Protein AF-A0A809QYY9-F1 (afdb_monomer_lite)

Radius of gyration: 16.85 Å; chains: 1; bounding box: 41×31×43 Å

Foldseek 3Di:
DFFWKKKKWFFQDFPAAFDQCLQVLLVVLCVVLVNADFFPWKADLQVLDTDPDRHDDNGDAFQWMKGKGAKDAAPSQCLWQNAFPPPVQDSRNFMFGMKMKIAYPWKFAADDAPFKDKAFPFAQPPQPQPDQPPPLVVRDPPVSVQTVDSGRHDDGPGGTQIDMDGDPVQPQQWDDDRGRRIHRIMMMTGRTRRHGPDPVRYPHTPNVVSSVSSCVSSVGHITMDMHTD

Secondary structure (DSSP, 8-state):
-PPPEEEEEEE--TT----TTHHHHHHHHHHHTTS-SS-SEEEETTTTEEPS--S--S---SS-EEEEE--EESHHHHHHH-S-SSTTS-GGG-EESEEEEEEEEEEEEPPP-SSEEEEEEEPPTT---S-----GGGSPTTHHHHS------S--SS--EEEEEE-TT-TTS---SS--SEEEEEEEEEEET------TTS---S-HHHHHHHHHHHTS-EEEEEEE-

Structure (mmCIF, N/CA/C/O backbone):
data_AF-A0A809QYY9-F1
#
_entry.id   AF-A0A809QYY9-F1
#
loop_
_atom_site.group_PDB
_atom_site.id
_atom_site.type_symbol
_atom_site.label_atom_id
_atom_site.label_alt_id
_atom_site.label_comp_id
_atom_site.label_asym_id
_atom_site.label_entity_id
_atom_site.label_seq_id
_atom_site.pdbx_PDB_ins_code
_atom_site.Cartn_x
_atom_site.Cartn_y
_atom_site.Cartn_z
_atom_site.occupancy
_atom_site.B_iso_or_equiv
_atom_site.auth_seq_id
_atom_site.auth_comp_id
_atom_site.auth_asym_id
_atom_site.auth_atom_id
_atom_site.pdbx_PDB_model_num
ATOM 1 N N . MET A 1 1 ? -2.722 14.297 21.654 1.00 59.19 1 MET A N 1
ATOM 2 C CA . MET A 1 1 ? -2.006 14.443 20.369 1.00 59.19 1 MET A CA 1
ATOM 3 C C . MET A 1 1 ? -1.849 13.046 19.800 1.00 59.19 1 MET A C 1
ATOM 5 O O . MET A 1 1 ? -1.312 12.214 20.516 1.00 59.19 1 MET A O 1
ATOM 9 N N . GLY A 1 2 ? -2.400 12.776 18.615 1.00 77.75 2 GLY A N 1
ATOM 10 C CA . GLY A 1 2 ? -2.255 11.481 17.939 1.00 77.75 2 GLY A CA 1
ATOM 11 C C . GLY A 1 2 ? -0.965 11.405 17.121 1.00 77.75 2 GLY A C 1
ATOM 12 O O . GLY A 1 2 ? -0.378 12.444 16.808 1.00 77.75 2 GLY A O 1
ATOM 13 N N . VAL A 1 3 ? -0.545 10.185 16.811 1.00 85.62 3 VAL A N 1
ATOM 14 C CA . VAL A 1 3 ? 0.604 9.852 15.957 1.00 85.62 3 VAL A CA 1
ATOM 15 C C . VAL A 1 3 ? 0.123 9.724 14.512 1.00 85.62 3 VAL A C 1
ATOM 17 O O . VAL A 1 3 ? -0.967 9.195 14.306 1.00 85.62 3 VAL A O 1
ATOM 20 N N . GLU A 1 4 ? 0.891 10.220 13.535 1.00 90.75 4 GLU A N 1
ATOM 21 C CA . GLU A 1 4 ? 0.546 10.049 12.118 1.00 90.75 4 GLU A CA 1
ATOM 22 C C . GLU A 1 4 ? 0.949 8.645 11.646 1.00 90.75 4 GLU A C 1
ATOM 24 O O . GLU A 1 4 ? 2.035 8.159 11.973 1.00 90.75 4 GLU A O 1
ATOM 29 N N . TYR A 1 5 ? 0.045 7.952 10.948 1.00 91.75 5 TYR A N 1
ATOM 30 C CA . TYR A 1 5 ? 0.214 6.538 10.623 1.00 91.75 5 TYR A CA 1
ATOM 31 C C . TYR A 1 5 ? -0.264 6.180 9.218 1.00 91.75 5 TYR A C 1
ATOM 33 O O . TYR A 1 5 ? -1.374 6.515 8.805 1.00 91.75 5 TYR A O 1
ATOM 41 N N . ARG A 1 6 ? 0.561 5.404 8.513 1.00 92.88 6 ARG A N 1
ATOM 42 C CA . ARG A 1 6 ? 0.219 4.756 7.244 1.00 92.88 6 ARG A CA 1
ATOM 43 C C . ARG A 1 6 ? 0.323 3.255 7.355 1.00 92.88 6 ARG A C 1
ATOM 45 O O . ARG A 1 6 ? 1.207 2.722 8.022 1.00 92.88 6 ARG A O 1
ATOM 52 N N . HIS A 1 7 ? -0.545 2.584 6.618 1.00 94.31 7 HIS A N 1
ATOM 53 C CA . HIS A 1 7 ? -0.550 1.143 6.496 1.00 94.31 7 HIS A CA 1
ATOM 54 C C . HIS A 1 7 ? -0.366 0.736 5.037 1.00 94.31 7 HIS A C 1
ATOM 56 O O . HIS A 1 7 ? -1.180 1.083 4.182 1.00 94.31 7 HIS A O 1
ATOM 62 N N . PHE A 1 8 ? 0.700 -0.001 4.756 1.00 94.38 8 PHE A N 1
ATOM 63 C CA . PHE A 1 8 ? 1.021 -0.508 3.432 1.00 94.38 8 PHE A CA 1
ATOM 64 C C . PHE A 1 8 ? 0.665 -1.986 3.332 1.00 94.38 8 PHE A C 1
ATOM 66 O O . PHE A 1 8 ? 1.077 -2.795 4.159 1.00 94.38 8 PHE A O 1
ATOM 73 N N . LEU A 1 9 ? -0.064 -2.319 2.274 1.00 95.94 9 LEU A N 1
ATOM 74 C CA . LEU A 1 9 ? -0.431 -3.663 1.853 1.00 95.94 9 LEU A CA 1
ATOM 75 C C . LEU A 1 9 ? 0.309 -3.934 0.546 1.00 95.94 9 LEU A C 1
ATOM 77 O O . LEU A 1 9 ? -0.162 -3.551 -0.527 1.00 95.94 9 LEU A O 1
ATOM 81 N N . VAL A 1 10 ? 1.502 -4.516 0.636 1.00 94.69 10 VAL A N 1
ATOM 82 C CA . VAL A 1 10 ? 2.427 -4.650 -0.501 1.00 94.69 10 VAL A CA 1
ATOM 83 C C . VAL A 1 10 ? 2.484 -6.084 -0.993 1.00 94.69 10 VAL A C 1
ATOM 85 O O . VAL A 1 10 ? 2.450 -7.017 -0.195 1.00 94.69 10 VAL A O 1
ATOM 88 N N . VAL A 1 11 ? 2.608 -6.287 -2.304 1.00 95.00 11 VAL A N 1
ATOM 89 C CA . VAL A 1 11 ? 2.783 -7.639 -2.850 1.00 95.00 11 VAL A CA 1
ATOM 90 C C . VAL A 1 11 ? 4.164 -8.180 -2.468 1.00 95.00 11 VAL A C 1
ATOM 92 O O . VAL A 1 11 ? 5.186 -7.655 -2.908 1.00 95.00 11 VAL A O 1
ATOM 95 N N . ASN A 1 12 ? 4.188 -9.246 -1.668 1.00 93.12 12 ASN A N 1
ATOM 96 C CA . ASN A 1 12 ? 5.391 -9.919 -1.188 1.00 93.12 12 ASN A CA 1
ATOM 97 C C . ASN A 1 12 ? 5.831 -11.039 -2.146 1.00 93.12 12 ASN A C 1
ATOM 99 O O . ASN A 1 12 ? 5.773 -12.223 -1.823 1.00 93.12 12 ASN A O 1
ATOM 103 N N . ASP A 1 13 ? 6.224 -10.661 -3.361 1.00 90.62 13 ASP A N 1
ATOM 104 C CA . ASP A 1 13 ? 6.833 -11.572 -4.332 1.00 90.62 13 ASP A CA 1
ATOM 105 C C . ASP A 1 13 ? 7.749 -10.785 -5.279 1.00 90.62 13 ASP A C 1
ATOM 107 O O . ASP A 1 13 ? 7.323 -9.912 -6.037 1.00 90.62 13 ASP A O 1
ATOM 111 N N . LYS A 1 14 ? 9.039 -11.132 -5.246 1.00 86.88 14 LYS A N 1
ATOM 112 C CA . LYS A 1 14 ? 10.111 -10.503 -6.033 1.00 86.88 14 LYS A CA 1
ATOM 113 C C . LYS A 1 14 ? 9.894 -10.610 -7.543 1.00 86.88 14 LYS A C 1
ATOM 115 O O . LYS A 1 14 ? 10.351 -9.748 -8.297 1.00 86.88 14 LYS A O 1
ATOM 120 N N . SER A 1 15 ? 9.226 -11.673 -7.980 1.00 86.75 15 SER A N 1
ATOM 121 C CA . SER A 1 15 ? 8.968 -11.997 -9.383 1.00 86.75 15 SER A CA 1
ATOM 122 C C . SER A 1 15 ? 7.600 -11.530 -9.874 1.00 86.75 15 SER A C 1
ATOM 124 O O . SER A 1 15 ? 7.320 -11.603 -11.071 1.00 86.75 15 SER A O 1
ATOM 126 N N . TRP A 1 16 ? 6.759 -11.023 -8.970 1.00 91.62 16 TRP A N 1
ATOM 127 C CA . TRP A 1 16 ? 5.410 -10.614 -9.315 1.00 91.62 16 TRP A CA 1
ATOM 128 C C . TRP A 1 16 ? 5.407 -9.438 -10.289 1.00 91.62 16 TRP A C 1
ATOM 130 O O . TRP A 1 16 ? 6.156 -8.466 -10.134 1.00 91.62 16 T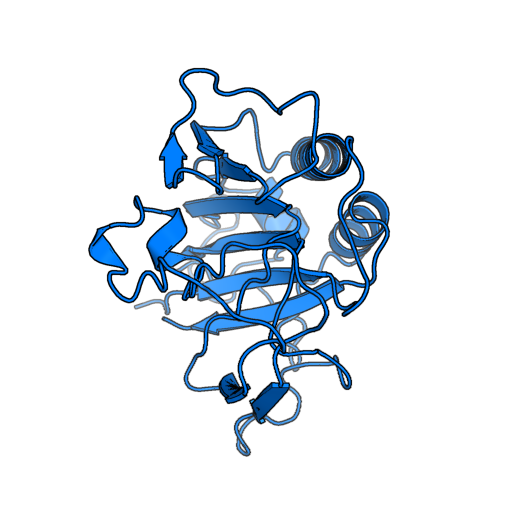RP A O 1
ATOM 140 N N . LEU A 1 17 ? 4.516 -9.530 -11.274 1.00 89.94 17 LEU A N 1
ATOM 141 C CA . LEU A 1 17 ? 4.208 -8.489 -12.244 1.00 89.94 17 LEU A CA 1
ATOM 142 C C . LEU A 1 17 ? 2.687 -8.314 -12.320 1.00 89.94 17 LEU A C 1
ATOM 144 O O . LEU A 1 17 ? 1.952 -9.309 -12.291 1.00 89.94 17 LEU A O 1
ATOM 148 N N . PRO A 1 18 ? 2.191 -7.075 -12.449 1.00 91.19 18 PRO A N 1
ATOM 149 C CA . PRO A 1 18 ? 0.764 -6.847 -12.564 1.00 91.19 18 PRO A CA 1
ATOM 150 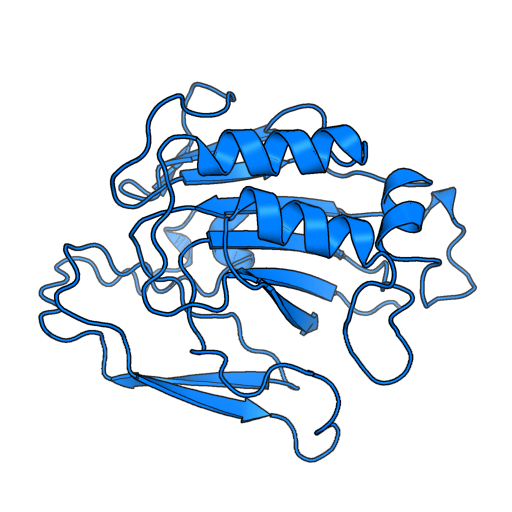C C . PRO A 1 18 ? 0.228 -7.368 -13.903 1.00 91.19 18 PRO A C 1
ATOM 152 O O . PRO A 1 18 ? 0.831 -7.188 -14.959 1.00 91.19 18 PRO A O 1
ATOM 155 N N . ALA A 1 19 ? -0.964 -7.959 -13.867 1.00 91.56 19 ALA A N 1
ATOM 156 C CA . ALA A 1 19 ? -1.756 -8.200 -15.062 1.00 91.56 19 ALA A CA 1
ATOM 157 C C . ALA A 1 19 ? -2.456 -6.902 -15.507 1.00 91.56 19 ALA A C 1
ATOM 159 O O . ALA A 1 19 ? -2.640 -5.976 -14.712 1.00 91.56 19 ALA A O 1
ATOM 160 N N . ALA A 1 20 ? -2.909 -6.863 -16.763 1.00 89.88 20 ALA A N 1
ATOM 161 C CA . ALA A 1 20 ? -3.597 -5.701 -17.334 1.00 89.88 20 ALA A CA 1
ATOM 162 C C . ALA A 1 20 ? -4.823 -5.250 -16.515 1.00 89.88 20 ALA A C 1
ATOM 164 O O . ALA A 1 20 ? -5.130 -4.064 -16.465 1.00 89.88 20 ALA A O 1
ATOM 165 N N . ASP A 1 21 ? -5.497 -6.188 -15.849 1.00 93.50 21 ASP A N 1
ATOM 166 C CA . ASP A 1 21 ? -6.700 -5.976 -15.046 1.00 93.50 21 ASP A CA 1
ATOM 167 C C . ASP A 1 21 ? -6.427 -5.840 -13.535 1.00 93.50 21 ASP A C 1
ATOM 169 O O . ASP A 1 21 ? -7.374 -5.719 -12.760 1.00 93.50 21 ASP A O 1
ATOM 173 N N . THR A 1 22 ? -5.164 -5.851 -13.081 1.00 94.81 22 THR A N 1
ATOM 174 C CA . THR A 1 22 ? -4.827 -5.821 -11.643 1.00 94.81 22 THR A CA 1
ATOM 175 C C . THR A 1 22 ? -5.447 -4.622 -10.924 1.00 94.81 22 THR A C 1
ATOM 177 O O . THR A 1 22 ? -6.088 -4.811 -9.893 1.00 94.81 22 THR A O 1
ATOM 180 N N . LEU A 1 23 ? -5.316 -3.406 -11.469 1.00 94.88 23 LEU A N 1
ATOM 181 C CA . LEU A 1 23 ? -5.877 -2.204 -10.839 1.00 94.88 23 LEU A CA 1
ATOM 182 C C . LEU A 1 23 ? -7.402 -2.262 -10.740 1.00 94.88 23 LEU A C 1
ATOM 184 O O . LEU A 1 23 ? -7.945 -1.942 -9.692 1.00 94.88 23 LEU A O 1
ATOM 188 N N . ALA A 1 24 ? -8.080 -2.737 -11.788 1.00 95.00 24 ALA A N 1
ATOM 189 C CA . ALA A 1 24 ? -9.534 -2.878 -11.787 1.00 95.00 24 ALA A CA 1
ATOM 190 C C . ALA A 1 24 ? -10.022 -3.885 -10.735 1.00 95.00 24 ALA A C 1
ATOM 192 O O . ALA A 1 24 ? -11.049 -3.667 -10.100 1.00 95.00 24 ALA A O 1
ATOM 193 N N . ARG A 1 25 ? -9.282 -4.979 -10.511 1.00 96.81 25 ARG A N 1
ATOM 194 C CA . ARG A 1 25 ? -9.622 -5.942 -9.451 1.00 96.81 25 ARG A CA 1
ATOM 195 C C . ARG A 1 25 ? -9.429 -5.355 -8.057 1.00 96.81 25 ARG A C 1
ATOM 197 O O . ARG A 1 25 ? -10.268 -5.589 -7.196 1.00 96.81 25 ARG A O 1
ATOM 204 N N . VAL A 1 26 ? -8.336 -4.627 -7.832 1.00 97.50 26 VAL A N 1
ATOM 205 C CA . VAL A 1 26 ? -8.059 -3.994 -6.532 1.00 97.50 26 VAL A CA 1
ATOM 206 C C . VAL A 1 26 ? -9.097 -2.915 -6.235 1.00 97.50 26 VAL A C 1
ATOM 208 O O . VAL A 1 26 ? -9.674 -2.906 -5.153 1.00 97.50 26 VAL A O 1
ATOM 211 N N . ASP A 1 27 ? -9.398 -2.071 -7.217 1.00 96.69 27 ASP A N 1
ATOM 212 C CA . ASP A 1 27 ? -10.449 -1.058 -7.142 1.00 96.69 27 ASP A CA 1
ATOM 213 C C . ASP A 1 27 ? -11.819 -1.681 -6.812 1.00 96.69 27 ASP A C 1
ATOM 215 O O . ASP A 1 27 ? -12.488 -1.242 -5.879 1.00 96.69 27 ASP A O 1
ATOM 219 N N . ALA A 1 28 ? -12.184 -2.799 -7.451 1.00 97.50 28 ALA A N 1
ATOM 220 C CA . ALA A 1 28 ? -13.417 -3.519 -7.130 1.00 97.50 28 ALA A CA 1
ATOM 221 C C . ALA A 1 28 ? -13.472 -4.026 -5.674 1.00 97.50 28 ALA A C 1
ATOM 223 O O . ALA A 1 28 ? -14.545 -4.019 -5.066 1.00 97.50 28 ALA A O 1
ATOM 224 N N . VAL A 1 29 ? -12.339 -4.449 -5.097 1.00 98.50 29 VAL A N 1
ATOM 225 C CA . VAL A 1 29 ? -12.267 -4.816 -3.671 1.00 98.50 29 VAL A CA 1
ATOM 226 C C . VAL A 1 29 ? -12.490 -3.581 -2.801 1.00 98.50 29 VAL A C 1
ATOM 228 O O . VAL A 1 29 ? -13.355 -3.604 -1.931 1.00 98.50 29 VAL A O 1
ATOM 231 N N . LEU A 1 30 ? -11.790 -2.476 -3.058 1.00 98.31 30 LEU A N 1
ATOM 232 C CA . LEU A 1 30 ? -11.961 -1.244 -2.280 1.00 98.31 30 LEU A CA 1
ATOM 233 C C . LEU A 1 30 ? -13.409 -0.718 -2.341 1.00 98.31 30 LEU A C 1
ATOM 235 O O . LEU A 1 30 ? -13.966 -0.309 -1.321 1.00 98.31 30 LEU A O 1
ATOM 239 N N . HIS A 1 31 ? -14.053 -0.806 -3.507 1.00 97.69 31 HIS A N 1
ATOM 240 C CA . HIS A 1 31 ? -15.467 -0.480 -3.684 1.00 97.69 31 HIS A CA 1
ATOM 241 C C . HIS A 1 31 ? -16.403 -1.393 -2.900 1.00 97.69 31 HIS A C 1
ATOM 243 O O . HIS A 1 31 ? -17.339 -0.916 -2.260 1.00 97.69 31 HIS A O 1
ATOM 249 N N . LYS A 1 32 ? -16.162 -2.708 -2.931 1.00 98.12 32 LYS A N 1
ATOM 250 C CA . LYS A 1 32 ? -16.953 -3.685 -2.171 1.00 98.12 32 LYS A CA 1
ATOM 251 C C . LYS A 1 32 ? -16.946 -3.361 -0.675 1.00 98.12 32 LYS A C 1
ATOM 253 O O . LYS A 1 32 ? -17.975 -3.498 -0.018 1.00 98.12 32 LYS A O 1
ATOM 258 N N . TRP A 1 33 ? -15.808 -2.904 -0.163 1.00 98.12 33 TRP A N 1
ATOM 259 C CA . TRP A 1 33 ? -15.637 -2.490 1.229 1.00 98.12 33 TRP A CA 1
ATOM 260 C C . TRP A 1 33 ? -16.072 -1.041 1.496 1.00 98.12 33 TRP A C 1
ATOM 262 O O . TRP A 1 33 ? -15.910 -0.548 2.605 1.00 98.12 33 TRP A O 1
ATOM 272 N N . SER A 1 34 ? -16.678 -0.367 0.510 1.00 97.69 34 SER A N 1
ATOM 273 C CA . SER A 1 34 ? -17.162 1.018 0.613 1.00 97.69 34 SER A CA 1
ATOM 274 C C . SER A 1 34 ? -16.077 2.022 1.024 1.00 97.69 34 SER A C 1
ATOM 276 O O . SER A 1 34 ? -16.369 3.036 1.653 1.00 97.69 34 SER A O 1
ATOM 278 N N . LEU A 1 35 ? -14.817 1.741 0.679 1.00 97.56 35 LEU A N 1
ATOM 279 C CA . LEU A 1 35 ? -13.681 2.606 1.003 1.00 97.56 35 LEU A CA 1
ATOM 280 C C . LEU A 1 35 ? -13.490 3.726 -0.021 1.00 97.56 35 LEU A C 1
ATOM 282 O O . LEU A 1 35 ? -12.855 4.727 0.289 1.00 97.56 35 LEU A O 1
ATOM 286 N N . ILE A 1 36 ? -14.012 3.547 -1.235 1.00 96.56 36 ILE A N 1
ATOM 287 C CA . ILE A 1 36 ? -13.810 4.453 -2.368 1.00 96.56 36 ILE A CA 1
ATOM 288 C C . ILE A 1 36 ? -15.100 4.636 -3.181 1.00 96.56 36 ILE A C 1
ATOM 290 O O . ILE A 1 36 ? -15.994 3.787 -3.149 1.00 96.56 36 ILE A O 1
ATOM 294 N N . ASP A 1 37 ? -15.151 5.725 -3.953 1.00 91.75 37 ASP A N 1
ATOM 295 C CA . ASP A 1 37 ? -16.154 5.969 -5.006 1.00 91.75 37 ASP A CA 1
ATOM 296 C C . ASP A 1 37 ? -15.510 6.069 -6.398 1.00 91.75 37 ASP A C 1
ATOM 298 O O . ASP A 1 37 ? -15.895 5.401 -7.347 1.00 91.75 37 ASP A O 1
ATOM 302 N N . LYS A 1 38 ? -14.496 6.913 -6.555 1.00 91.69 38 LYS A N 1
ATOM 303 C CA . LYS A 1 38 ? -13.716 6.977 -7.792 1.00 91.69 38 LYS A CA 1
ATOM 304 C C . LYS A 1 38 ? -12.353 7.584 -7.509 1.00 91.69 38 LYS A C 1
ATOM 306 O O . LYS A 1 38 ? -12.219 8.314 -6.525 1.00 91.69 38 LYS A O 1
ATOM 311 N N . PRO A 1 39 ? -11.358 7.351 -8.377 1.00 92.56 39 PRO A N 1
ATOM 312 C CA . PRO A 1 39 ? -10.079 8.025 -8.249 1.00 92.56 39 PRO A CA 1
ATOM 313 C C . PRO A 1 39 ? -10.259 9.548 -8.300 1.00 92.56 39 PRO A C 1
ATOM 315 O O . PRO A 1 39 ? -10.845 10.095 -9.239 1.00 92.56 39 PRO A O 1
ATOM 318 N N . ALA A 1 40 ? -9.719 10.240 -7.303 1.00 92.88 40 ALA A N 1
ATOM 319 C CA . ALA A 1 40 ? -9.566 11.687 -7.308 1.00 92.88 40 ALA A CA 1
ATOM 320 C C . ALA A 1 40 ? -8.484 12.105 -8.308 1.00 92.88 40 ALA A C 1
ATOM 322 O O . ALA A 1 40 ? -8.649 13.093 -9.026 1.00 92.88 40 ALA A O 1
ATOM 323 N N . THR A 1 41 ? -7.420 11.306 -8.405 1.00 91.69 41 THR A N 1
ATOM 324 C CA . THR A 1 41 ? -6.305 11.522 -9.325 1.00 91.69 41 THR A CA 1
ATOM 325 C C . THR A 1 41 ? -5.756 10.189 -9.825 1.00 91.69 41 THR A C 1
ATOM 327 O O . THR A 1 41 ? -5.734 9.193 -9.103 1.00 91.69 41 THR A O 1
ATOM 330 N N . VAL A 1 42 ? -5.286 10.173 -11.072 1.00 91.12 42 VAL A N 1
ATOM 331 C CA . VAL A 1 42 ? -4.583 9.035 -11.673 1.00 91.12 42 VAL A CA 1
ATOM 332 C C . VAL A 1 42 ? -3.241 9.529 -12.188 1.00 91.12 42 VAL A C 1
ATOM 334 O O . VAL A 1 42 ? -3.207 10.455 -12.987 1.00 91.12 42 VAL A O 1
ATOM 337 N N . PHE A 1 43 ? -2.139 8.917 -11.771 1.00 87.06 43 PHE A N 1
ATOM 338 C CA . PHE A 1 43 ? -0.798 9.256 -12.246 1.00 87.06 43 PHE A CA 1
ATOM 339 C C . PHE A 1 43 ? -0.269 8.206 -13.212 1.00 87.06 43 PHE A C 1
ATOM 341 O O . PHE A 1 43 ? -0.396 7.001 -12.982 1.00 87.06 43 PHE A O 1
ATOM 348 N N . ASP A 1 44 ? 0.375 8.671 -14.280 1.00 84.50 44 ASP A N 1
ATOM 349 C CA . ASP A 1 44 ? 1.245 7.846 -15.102 1.00 84.50 44 ASP A CA 1
ATOM 350 C C . ASP A 1 44 ? 2.643 7.809 -14.495 1.00 84.50 44 ASP A C 1
ATOM 352 O O . ASP A 1 44 ? 3.333 8.826 -14.480 1.00 84.50 44 ASP A O 1
ATOM 356 N N . LEU A 1 45 ? 3.074 6.642 -14.021 1.00 81.06 45 LEU A N 1
ATOM 357 C CA . LEU A 1 45 ? 4.360 6.528 -13.344 1.00 81.06 45 LEU A CA 1
ATOM 358 C C . LEU A 1 45 ? 5.553 6.652 -14.288 1.00 81.06 45 LEU A C 1
ATOM 360 O O . LEU A 1 45 ? 6.635 6.938 -13.808 1.00 81.06 45 LEU A O 1
ATOM 364 N N . SER A 1 46 ? 5.393 6.484 -15.605 1.00 76.56 46 SER A N 1
ATOM 365 C CA . SER A 1 46 ? 6.501 6.666 -16.559 1.00 76.56 46 SER A CA 1
ATOM 366 C C . SER A 1 46 ? 6.846 8.135 -16.777 1.00 76.56 46 SER A C 1
ATOM 368 O O . SER A 1 46 ? 7.984 8.474 -17.085 1.00 76.56 46 SER A O 1
ATOM 370 N N . THR A 1 47 ? 5.852 9.014 -16.631 1.00 77.50 47 THR A N 1
ATOM 371 C CA . THR A 1 47 ? 6.007 10.460 -16.846 1.00 77.50 47 THR A CA 1
ATOM 372 C C . THR A 1 47 ? 5.863 11.270 -15.565 1.00 77.50 47 THR A C 1
ATOM 374 O O . THR A 1 47 ? 6.129 12.470 -15.582 1.00 77.50 47 THR A O 1
ATOM 377 N N . MET A 1 48 ? 5.410 10.634 -14.482 1.00 76.75 48 MET A N 1
ATOM 378 C CA . MET A 1 48 ? 5.007 11.249 -13.216 1.00 76.75 48 MET A CA 1
ATOM 379 C C . MET A 1 48 ? 3.968 12.363 -13.373 1.00 76.75 48 MET A C 1
ATOM 381 O O . MET A 1 48 ? 3.881 13.267 -12.547 1.00 76.75 48 MET A O 1
ATOM 385 N N . LYS A 1 49 ? 3.158 12.305 -14.434 1.00 81.44 49 LYS A N 1
ATOM 386 C CA . LYS A 1 49 ? 2.103 13.286 -14.703 1.00 81.44 49 LYS A CA 1
ATOM 387 C C . LYS A 1 49 ? 0.741 12.745 -14.315 1.00 81.44 49 LYS A C 1
ATOM 389 O O . LYS A 1 49 ? 0.443 11.566 -14.512 1.00 81.44 49 LYS A O 1
ATOM 394 N N . GLU A 1 50 ? -0.094 13.641 -13.808 1.00 86.62 50 GLU A N 1
ATOM 395 C CA . GLU A 1 50 ? -1.519 13.388 -13.656 1.00 86.62 50 GLU A CA 1
ATOM 396 C C . GLU A 1 50 ? -2.163 13.186 -15.037 1.00 86.62 50 GLU A C 1
ATOM 398 O O . GLU A 1 50 ? -1.925 13.934 -15.989 1.00 86.62 50 GLU A O 1
ATOM 403 N N . SER A 1 51 ? -2.967 12.137 -15.138 1.00 84.94 51 SER A N 1
ATOM 404 C CA . SER A 1 51 ? -3.840 11.847 -16.262 1.00 84.94 51 SER A CA 1
ATOM 405 C C . SER A 1 51 ? -5.020 12.812 -16.254 1.00 84.94 51 SER A C 1
ATOM 407 O O . SER A 1 51 ? -5.633 13.054 -15.217 1.00 84.94 51 SER A O 1
ATOM 409 N N . SER A 1 52 ? -5.403 13.305 -17.431 1.00 81.44 52 SER A N 1
ATOM 410 C CA . SER A 1 52 ? -6.650 14.060 -17.593 1.00 81.44 52 SER A CA 1
ATOM 411 C C . SER A 1 52 ? -7.895 13.210 -17.315 1.00 81.44 52 SER A C 1
ATOM 413 O O . SER A 1 52 ? -8.947 13.747 -16.976 1.00 81.44 52 SER A O 1
ATOM 415 N N . GLU A 1 53 ? -7.788 11.889 -17.476 1.00 82.81 53 GLU A N 1
ATOM 416 C CA . GLU A 1 53 ? -8.856 10.931 -17.199 1.00 82.81 53 GLU A CA 1
ATOM 417 C C . GLU A 1 53 ? -8.708 10.357 -15.787 1.00 82.81 53 GLU A C 1
ATOM 419 O O . GLU A 1 53 ? -7.674 9.774 -15.449 1.00 82.81 53 GLU A O 1
ATOM 424 N N . LYS A 1 54 ? -9.769 10.497 -14.984 1.00 85.06 54 LYS A N 1
ATOM 425 C CA . LYS A 1 54 ? -9.866 10.028 -13.590 1.00 85.06 54 LYS A CA 1
ATOM 426 C C . LYS A 1 54 ? -10.579 8.678 -13.493 1.00 85.06 54 LYS A C 1
ATOM 428 O O . LYS A 1 54 ? -11.487 8.483 -12.692 1.00 85.06 54 LYS A O 1
ATOM 433 N N . THR A 1 55 ? -10.219 7.771 -14.389 1.00 85.88 55 THR A N 1
ATOM 434 C CA . THR A 1 55 ? -10.808 6.435 -14.498 1.00 85.88 55 THR A CA 1
ATOM 435 C C . THR A 1 55 ? -9.721 5.382 -14.442 1.00 85.88 55 THR A C 1
ATOM 437 O O . THR A 1 55 ? -8.560 5.647 -14.756 1.00 85.88 55 THR A O 1
ATOM 440 N N . ILE A 1 56 ? -10.106 4.164 -14.069 1.00 84.06 56 ILE A N 1
ATOM 441 C CA . ILE A 1 56 ? -9.186 3.032 -14.053 1.00 84.06 56 ILE A CA 1
ATOM 442 C C . ILE A 1 56 ? -8.710 2.774 -15.490 1.00 84.06 56 ILE A C 1
ATOM 444 O O . ILE A 1 56 ? -9.537 2.642 -16.398 1.00 84.06 56 ILE A O 1
ATOM 448 N N . PRO A 1 57 ? -7.396 2.698 -15.726 1.00 79.44 57 PRO A N 1
ATOM 449 C CA . PRO A 1 57 ? -6.869 2.462 -17.058 1.00 79.44 57 PRO A CA 1
ATOM 450 C C . PRO A 1 57 ? -7.184 1.035 -17.523 1.00 79.44 57 PRO A C 1
ATOM 452 O O . PRO A 1 57 ? -6.980 0.070 -16.791 1.00 79.44 57 PRO A O 1
ATOM 455 N N . GLY A 1 58 ? -7.654 0.898 -18.766 1.00 73.06 58 GLY A N 1
ATOM 456 C CA . GLY A 1 58 ? -8.013 -0.396 -19.367 1.00 73.06 58 GLY A CA 1
ATOM 457 C C . GLY A 1 58 ? -6.831 -1.226 -19.884 1.00 73.06 58 GLY A C 1
ATOM 458 O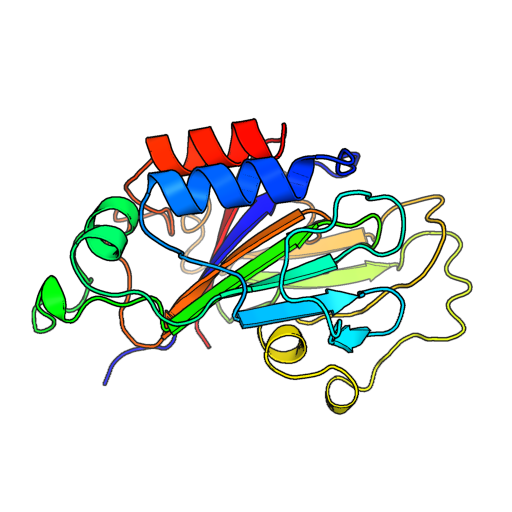 O . GLY A 1 58 ? -7.032 -2.334 -20.376 1.00 73.06 58 GLY A O 1
ATOM 459 N N . ALA A 1 59 ? -5.606 -0.702 -19.807 1.00 72.38 59 ALA A N 1
ATOM 460 C CA . ALA A 1 59 ? -4.391 -1.398 -20.207 1.00 72.38 59 ALA A CA 1
ATOM 461 C C . ALA A 1 59 ? -3.271 -1.148 -19.194 1.00 72.38 59 ALA A C 1
ATOM 463 O O . ALA A 1 59 ? -3.047 -0.011 -18.779 1.00 72.38 59 ALA A O 1
ATOM 464 N N . MET A 1 60 ? -2.525 -2.204 -18.867 1.00 74.69 60 MET A N 1
ATOM 465 C CA . MET A 1 60 ? -1.213 -2.103 -18.229 1.00 74.69 60 MET A CA 1
ATOM 466 C C . MET A 1 60 ? -0.249 -3.081 -18.897 1.00 74.69 60 MET A C 1
ATOM 468 O O . MET A 1 60 ? -0.447 -4.294 -18.816 1.00 74.69 60 MET A O 1
ATOM 472 N N . PRO A 1 61 ? 0.748 -2.552 -19.623 1.00 58.47 61 PRO A N 1
ATOM 473 C CA . PRO A 1 61 ? 2.131 -2.719 -19.168 1.00 58.47 61 PRO A CA 1
ATOM 474 C C . PRO A 1 61 ? 3.019 -1.474 -19.390 1.00 58.47 61 PRO A C 1
ATOM 476 O O . PRO A 1 61 ? 2.805 -0.691 -20.313 1.00 58.47 61 PRO A O 1
ATOM 479 N N . GLY A 1 62 ? 4.029 -1.310 -18.526 1.00 76.88 62 GLY A N 1
ATOM 480 C CA . GLY A 1 62 ? 4.984 -0.194 -18.503 1.00 76.88 62 GLY A CA 1
ATOM 481 C C . GLY A 1 62 ? 5.411 0.138 -17.067 1.00 76.88 62 GLY A C 1
ATOM 482 O O . GLY A 1 62 ? 5.270 -0.696 -16.174 1.00 76.88 62 GLY A O 1
ATOM 483 N N . ALA A 1 63 ? 5.857 1.372 -16.823 1.00 77.69 63 ALA A N 1
ATOM 484 C CA . ALA A 1 63 ? 6.226 1.856 -15.484 1.00 77.69 63 ALA A CA 1
ATOM 485 C C . ALA A 1 63 ? 5.105 1.707 -14.434 1.00 77.69 63 ALA A C 1
ATOM 487 O O . ALA A 1 63 ? 5.367 1.546 -13.244 1.00 77.69 63 ALA A O 1
ATOM 488 N N . GLY A 1 64 ? 3.846 1.721 -14.882 1.00 86.12 64 GLY A N 1
ATOM 489 C CA . GLY A 1 64 ? 2.664 1.534 -14.047 1.00 86.12 64 GLY A CA 1
ATOM 490 C C . GLY A 1 64 ? 1.850 2.799 -13.840 1.00 86.12 64 GLY A C 1
ATOM 491 O O . GLY A 1 64 ? 2.067 3.826 -14.487 1.00 86.12 64 GLY A O 1
ATOM 492 N N . LYS A 1 65 ? 0.884 2.704 -12.929 1.00 88.38 65 LYS A N 1
ATOM 493 C CA . LYS A 1 65 ? -0.042 3.781 -12.579 1.00 88.38 65 LYS A CA 1
ATOM 494 C C . LYS A 1 65 ? -0.218 3.859 -11.066 1.00 88.38 65 LYS A C 1
ATOM 496 O O . LYS A 1 65 ? -0.110 2.842 -10.377 1.00 88.38 65 LYS A O 1
ATOM 501 N N . ALA A 1 66 ? -0.521 5.057 -10.576 1.00 90.44 66 ALA A N 1
ATOM 502 C CA . ALA A 1 66 ? -1.009 5.268 -9.217 1.00 90.44 66 ALA A CA 1
ATOM 503 C C . ALA A 1 66 ? -2.423 5.853 -9.261 1.00 90.44 66 ALA A C 1
ATOM 505 O O . ALA A 1 66 ? -2.672 6.806 -9.997 1.00 90.44 66 ALA A O 1
ATOM 506 N N . LEU A 1 67 ? -3.336 5.284 -8.484 1.00 93.50 67 LEU A N 1
ATOM 507 C CA . LEU A 1 67 ? -4.694 5.773 -8.280 1.00 93.50 67 LEU A CA 1
ATOM 508 C C . LEU A 1 67 ? -4.757 6.368 -6.878 1.00 93.50 67 LEU A C 1
ATOM 510 O O . LEU A 1 67 ? -4.413 5.688 -5.914 1.00 93.50 67 LEU A O 1
ATOM 514 N N . VAL A 1 68 ? -5.167 7.624 -6.773 1.00 93.81 68 VAL A N 1
ATOM 515 C CA . VAL A 1 68 ? -5.346 8.324 -5.500 1.00 93.81 68 VAL A CA 1
ATOM 516 C C . VAL A 1 68 ? -6.833 8.517 -5.280 1.00 93.81 68 VAL A C 1
ATOM 518 O O . VAL A 1 68 ? -7.525 9.016 -6.169 1.00 93.81 68 VAL A O 1
ATOM 521 N N . TYR A 1 69 ? -7.306 8.151 -4.100 1.00 95.12 69 TYR A N 1
ATOM 522 C CA . TYR A 1 69 ? -8.685 8.318 -3.669 1.00 95.12 69 TYR A CA 1
ATOM 523 C C . TYR A 1 69 ? -8.733 9.255 -2.465 1.00 95.12 69 TYR A C 1
ATOM 525 O O . TYR A 1 69 ? -7.801 9.282 -1.655 1.00 95.12 69 TYR A O 1
ATOM 533 N N . ASP A 1 70 ? -9.815 10.025 -2.388 1.00 93.31 70 ASP A N 1
ATOM 534 C CA . ASP A 1 70 ? -10.068 10.968 -1.303 1.00 93.31 70 ASP A CA 1
ATOM 535 C C . ASP A 1 70 ? -10.369 10.249 0.024 1.00 93.31 70 ASP A C 1
ATOM 537 O O . ASP A 1 70 ? -10.431 9.020 0.102 1.00 93.31 70 ASP A O 1
ATOM 541 N N . GLU A 1 71 ? -10.543 11.048 1.073 1.00 94.94 71 GLU A N 1
ATOM 542 C CA . GLU A 1 71 ? -10.844 10.591 2.424 1.00 94.94 71 GLU A CA 1
ATOM 543 C C . GLU A 1 71 ? -12.111 9.719 2.496 1.00 94.94 71 GLU A C 1
ATOM 545 O O . GLU A 1 71 ? -13.127 9.989 1.851 1.00 94.94 71 GLU A O 1
ATOM 550 N N . THR A 1 72 ? -12.060 8.702 3.357 1.00 96.50 72 THR A N 1
ATOM 551 C CA . THR A 1 72 ? -13.216 7.916 3.803 1.00 96.50 72 THR A CA 1
ATOM 552 C C . THR A 1 72 ? -13.243 7.872 5.328 1.00 96.50 72 THR A C 1
ATOM 554 O O . THR A 1 72 ? -12.196 7.890 5.979 1.00 96.50 72 THR A O 1
ATOM 557 N N . SER A 1 73 ? -14.434 7.833 5.919 1.00 96.69 73 SER A N 1
ATOM 558 C CA . SER A 1 73 ? -14.612 7.865 7.371 1.00 96.69 73 SER A CA 1
ATOM 559 C C . SER A 1 73 ? -15.790 7.020 7.836 1.00 96.69 73 SER A C 1
ATOM 561 O O . SER A 1 73 ? -16.658 6.607 7.060 1.00 96.69 73 SER A O 1
ATOM 563 N N . GLY A 1 74 ? -15.808 6.740 9.135 1.00 96.06 74 GLY A N 1
ATOM 564 C CA . GLY A 1 74 ? -16.884 6.030 9.793 1.00 96.06 74 GLY A CA 1
ATOM 565 C C . GLY A 1 74 ? -16.826 4.521 9.586 1.00 96.06 74 GLY A C 1
ATOM 566 O O . GLY A 1 74 ? -15.769 3.886 9.575 1.00 96.06 74 GLY A O 1
ATOM 567 N N . LYS A 1 75 ? -18.012 3.931 9.406 1.00 96.75 75 LYS A N 1
ATOM 568 C CA . LYS A 1 75 ? -18.205 2.478 9.362 1.00 96.75 75 LYS A CA 1
ATOM 569 C C . LYS A 1 75 ? -17.273 1.734 8.385 1.00 96.75 75 LYS A C 1
ATOM 571 O O . LYS A 1 75 ? -16.717 0.731 8.821 1.00 96.75 75 LYS A O 1
ATOM 576 N N . PRO A 1 76 ? -17.060 2.171 7.126 1.00 97.38 76 PRO A N 1
ATOM 577 C CA . PRO A 1 76 ? -16.150 1.473 6.213 1.00 97.38 76 PRO A CA 1
ATOM 578 C C . PRO A 1 76 ? -14.723 1.343 6.757 1.00 97.38 76 PRO A C 1
ATOM 580 O O . PRO A 1 76 ? -14.094 0.302 6.592 1.00 97.38 76 PRO A O 1
ATOM 583 N N . VAL A 1 77 ? -14.230 2.375 7.451 1.00 97.06 77 VAL A N 1
ATOM 584 C CA . VAL A 1 77 ? -12.897 2.370 8.068 1.00 97.06 77 VAL A CA 1
ATOM 585 C C . VAL A 1 77 ? -12.870 1.425 9.261 1.00 97.06 77 VAL A C 1
ATOM 587 O O . VAL A 1 77 ? -11.980 0.584 9.351 1.00 97.06 77 VAL A O 1
ATOM 590 N N . VAL A 1 78 ? -13.876 1.496 10.134 1.00 96.25 78 VAL A N 1
ATOM 591 C CA . VAL A 1 78 ? -13.994 0.601 11.298 1.00 96.25 78 VAL A CA 1
ATOM 592 C C . VAL A 1 78 ? -14.090 -0.868 10.878 1.00 96.25 78 VAL A C 1
ATOM 594 O O . VAL A 1 78 ? -13.504 -1.736 11.524 1.00 96.25 78 VAL A O 1
ATOM 597 N N . ASP A 1 79 ? -14.780 -1.157 9.773 1.00 96.75 79 ASP A N 1
ATOM 598 C CA . ASP A 1 79 ? -14.942 -2.516 9.254 1.00 96.75 79 ASP A CA 1
ATOM 599 C C . ASP A 1 79 ? -13.605 -3.142 8.813 1.00 96.75 79 ASP A C 1
ATOM 601 O O . ASP A 1 79 ? -13.481 -4.367 8.853 1.00 96.75 79 ASP A O 1
ATOM 605 N N . ILE A 1 80 ? -12.599 -2.333 8.442 1.00 96.25 80 ILE A N 1
ATOM 606 C CA . ILE A 1 80 ? -11.261 -2.827 8.075 1.00 96.25 80 ILE A CA 1
ATOM 607 C C . ILE A 1 80 ? -10.215 -2.683 9.186 1.00 96.25 80 ILE A C 1
ATOM 609 O O . ILE A 1 80 ? -9.387 -3.575 9.383 1.00 96.25 80 ILE A O 1
ATOM 613 N N . ALA A 1 81 ? -10.245 -1.569 9.914 1.00 94.81 81 ALA A N 1
ATOM 614 C CA . ALA A 1 81 ? -9.217 -1.157 10.863 1.00 94.81 81 ALA A CA 1
ATOM 615 C C . ALA A 1 81 ? -9.576 -1.473 12.319 1.00 94.81 81 ALA A C 1
ATOM 617 O O . ALA A 1 81 ? -8.723 -1.352 13.200 1.00 94.81 81 ALA A O 1
ATOM 618 N N . GLY A 1 82 ? -10.814 -1.903 12.577 1.00 93.81 82 GLY A N 1
ATOM 619 C CA . GLY A 1 82 ? -11.359 -1.998 13.923 1.00 93.81 82 GLY A CA 1
ATOM 620 C C . GLY A 1 82 ? -11.646 -0.616 14.508 1.00 93.81 82 GLY A C 1
ATOM 621 O O . GLY A 1 82 ? -11.672 0.390 13.805 1.00 93.81 82 GLY A O 1
ATOM 622 N N . ARG A 1 83 ? -11.875 -0.560 15.821 1.00 92.12 83 ARG A N 1
ATOM 623 C CA . ARG A 1 83 ? -11.981 0.727 16.519 1.00 92.12 83 ARG A CA 1
ATOM 624 C C . ARG A 1 83 ? -10.630 1.425 16.542 1.00 92.12 83 ARG A C 1
ATOM 626 O O . ARG A 1 83 ? -9.602 0.758 16.644 1.00 92.12 83 ARG A O 1
ATOM 633 N N . CYS A 1 84 ? -10.650 2.754 16.519 1.00 91.06 84 CYS A N 1
ATOM 634 C CA . CYS A 1 84 ? -9.440 3.542 16.698 1.00 91.06 84 CYS A CA 1
ATOM 635 C C . CYS A 1 84 ? -8.765 3.172 18.029 1.00 91.06 84 CYS A C 1
ATOM 637 O O . CYS A 1 84 ? -9.434 2.994 19.046 1.00 91.06 84 CYS A O 1
ATOM 639 N N . TYR A 1 85 ? -7.436 3.093 18.034 1.00 89.12 85 TYR A N 1
ATOM 640 C CA . TYR A 1 85 ? -6.655 2.827 19.245 1.00 89.12 85 TYR A CA 1
ATOM 641 C C . TYR A 1 85 ? -6.847 3.912 20.319 1.00 89.12 85 TYR A C 1
ATOM 643 O O . TYR A 1 85 ? -6.664 3.671 21.511 1.00 89.12 85 TYR A O 1
ATOM 651 N N . TYR A 1 86 ? -7.183 5.136 19.905 1.00 87.94 86 TYR A N 1
ATOM 652 C CA . TYR A 1 86 ? -7.492 6.219 20.828 1.00 87.94 86 TYR A CA 1
ATOM 653 C C . TYR A 1 86 ? -8.965 6.154 21.241 1.00 87.94 86 TYR A C 1
ATOM 655 O O . TYR A 1 86 ? -9.828 6.586 20.484 1.00 87.94 86 TYR A O 1
ATOM 663 N N . ASP A 1 87 ? -9.235 5.726 22.477 1.00 87.00 87 ASP A N 1
ATOM 664 C CA . ASP A 1 87 ? -10.593 5.580 23.043 1.00 87.00 87 ASP A CA 1
ATOM 665 C C . ASP A 1 87 ? -11.470 6.846 22.969 1.00 87.00 87 ASP A C 1
ATOM 667 O O . ASP A 1 87 ? -12.689 6.784 23.118 1.00 87.00 87 ASP A O 1
ATOM 671 N N . THR A 1 88 ? -10.859 8.019 22.785 1.00 88.81 88 THR A N 1
ATOM 672 C CA . THR A 1 88 ? -11.562 9.301 22.645 1.00 88.81 88 THR A CA 1
ATOM 673 C C . THR A 1 88 ? -12.088 9.569 21.235 1.00 88.81 88 THR A C 1
ATOM 675 O O . THR A 1 88 ? -12.775 10.568 21.047 1.00 88.81 88 THR A O 1
ATOM 678 N N . VAL A 1 89 ? -11.712 8.758 20.244 1.00 88.50 89 VAL A N 1
ATOM 679 C CA . VAL A 1 89 ? -12.154 8.884 18.849 1.00 88.50 89 VAL A CA 1
ATOM 680 C C . VAL A 1 89 ? -13.328 7.933 18.641 1.00 88.50 89 VAL A C 1
ATOM 682 O O . VAL A 1 89 ? -13.169 6.721 18.780 1.00 88.50 89 VAL A O 1
ATOM 685 N N . GLY A 1 90 ? -14.507 8.489 18.347 1.00 91.50 90 GLY A N 1
ATOM 686 C CA . GLY A 1 90 ? -15.700 7.706 18.028 1.00 91.50 90 GLY A CA 1
ATOM 687 C C . GLY A 1 90 ? -15.556 6.948 16.708 1.00 91.50 90 GLY A C 1
ATOM 688 O O . GLY A 1 90 ? -14.729 7.297 15.864 1.00 91.50 90 GLY A O 1
ATOM 689 N N . ASP A 1 91 ? -16.380 5.918 16.514 1.00 93.75 91 ASP A N 1
ATOM 690 C CA . ASP A 1 91 ? -16.376 5.097 15.295 1.00 93.75 91 ASP A CA 1
ATOM 691 C C . ASP A 1 91 ? -16.658 5.957 14.043 1.00 93.75 91 ASP A C 1
ATOM 693 O O . ASP A 1 91 ? -16.105 5.700 12.979 1.00 93.75 91 ASP A O 1
ATOM 697 N N . GLU A 1 92 ? -17.483 7.000 14.171 1.00 94.56 92 GLU A N 1
ATOM 698 C CA . GLU A 1 92 ? -17.820 7.985 13.137 1.00 94.56 92 GLU A CA 1
ATOM 699 C C . GLU A 1 92 ? -16.665 8.920 12.758 1.00 94.56 92 GLU A C 1
ATOM 701 O O . GLU A 1 92 ? -16.592 9.363 11.612 1.00 94.56 92 GLU A O 1
ATOM 706 N N . ASP A 1 93 ? -15.765 9.184 13.705 1.00 92.31 93 ASP A N 1
ATOM 707 C CA . ASP A 1 93 ? -14.605 10.058 13.535 1.00 92.31 93 ASP A CA 1
ATOM 708 C C . ASP A 1 93 ? -13.359 9.266 13.112 1.00 92.31 93 ASP A C 1
ATOM 710 O O . ASP A 1 93 ? -12.304 9.854 12.881 1.00 92.31 93 ASP A O 1
ATOM 714 N N . HIS A 1 94 ? -13.443 7.933 13.015 1.00 93.88 94 HIS A N 1
ATOM 715 C CA . HIS A 1 94 ? -12.355 7.112 12.497 1.00 93.88 94 HIS A CA 1
ATOM 716 C C . HIS A 1 94 ? -12.259 7.289 10.977 1.00 93.88 94 HIS A C 1
ATOM 718 O O . HIS A 1 94 ? -13.231 7.054 10.260 1.00 93.88 94 HIS A O 1
ATOM 724 N N . TYR A 1 95 ? -11.092 7.696 10.471 1.00 95.56 95 TYR A N 1
ATOM 725 C CA . TYR A 1 95 ? -10.919 8.011 9.051 1.00 95.56 95 TYR A CA 1
ATOM 726 C C . TYR A 1 95 ? -9.642 7.430 8.441 1.00 95.56 95 TYR A C 1
ATOM 728 O O . TYR A 1 95 ? -8.675 7.107 9.134 1.00 95.56 95 TYR A O 1
ATOM 736 N N . ILE A 1 96 ? -9.658 7.342 7.113 1.00 96.25 96 ILE A N 1
ATOM 737 C CA . ILE A 1 96 ? -8.494 7.218 6.242 1.00 96.25 96 ILE A CA 1
ATOM 738 C C . ILE A 1 96 ? -8.480 8.479 5.389 1.00 96.25 96 ILE A C 1
ATOM 740 O O . ILE A 1 96 ? -9.375 8.676 4.574 1.00 96.25 96 ILE A O 1
ATOM 744 N N . SER A 1 97 ? -7.476 9.331 5.583 1.00 94.69 97 SER A N 1
ATOM 745 C CA . SER A 1 97 ? -7.336 10.616 4.886 1.00 94.69 97 SER A CA 1
ATOM 746 C C . SER A 1 97 ? -7.089 10.452 3.392 1.00 94.69 97 SER A C 1
ATOM 748 O O . SER A 1 97 ? -7.423 11.332 2.601 1.00 94.69 97 SER A O 1
ATOM 750 N N . GLN A 1 98 ? -6.478 9.330 3.009 1.00 94.38 98 GLN A N 1
ATOM 751 C CA . GLN A 1 98 ? -6.151 9.038 1.628 1.00 94.38 98 GLN A CA 1
ATOM 752 C C . GLN A 1 98 ? -5.895 7.550 1.417 1.00 94.38 98 GLN A C 1
ATOM 754 O O . GLN A 1 98 ? -5.247 6.889 2.233 1.00 94.38 98 GLN A O 1
ATOM 759 N N . ILE A 1 99 ? -6.342 7.045 0.271 1.00 96.19 99 ILE A N 1
ATOM 760 C CA . ILE A 1 99 ? -5.989 5.710 -0.211 1.00 96.19 99 ILE A CA 1
ATOM 761 C C . ILE A 1 99 ? -5.200 5.868 -1.503 1.00 96.19 99 ILE A C 1
ATOM 763 O O . ILE A 1 99 ? -5.619 6.593 -2.406 1.00 96.19 99 ILE A O 1
ATOM 767 N N . ILE A 1 100 ? -4.065 5.179 -1.611 1.00 94.56 100 ILE A N 1
ATOM 768 C CA . ILE A 1 100 ? -3.290 5.134 -2.852 1.00 94.56 100 ILE A CA 1
ATOM 769 C C . ILE A 1 100 ? -3.091 3.689 -3.282 1.00 94.56 100 ILE A C 1
ATOM 771 O O . ILE A 1 100 ? -2.577 2.872 -2.525 1.00 94.56 100 ILE A O 1
ATOM 775 N N . VAL A 1 101 ? -3.455 3.386 -4.523 1.00 94.62 101 VAL A N 1
ATOM 776 C CA . VAL A 1 101 ? -3.209 2.089 -5.157 1.00 94.62 101 VAL A CA 1
ATOM 777 C C . VAL A 1 101 ? -2.142 2.271 -6.218 1.00 94.62 101 VAL A C 1
ATOM 779 O O . VAL A 1 101 ? -2.284 3.110 -7.102 1.00 94.62 101 VAL A O 1
ATOM 782 N N . VAL A 1 102 ? -1.090 1.466 -6.169 1.00 91.31 102 VAL A N 1
ATOM 783 C CA . VAL A 1 102 ? -0.014 1.485 -7.161 1.00 91.31 102 VAL A CA 1
ATOM 784 C C . VAL A 1 102 ? 0.142 0.099 -7.753 1.00 91.31 102 VAL A C 1
ATOM 786 O O . VAL A 1 102 ? 0.147 -0.893 -7.028 1.00 91.31 102 VAL A O 1
ATOM 789 N N . ALA A 1 103 ? 0.295 0.028 -9.071 1.00 91.81 103 ALA A N 1
ATOM 790 C CA . ALA A 1 103 ? 0.703 -1.191 -9.751 1.00 91.81 103 ALA A CA 1
ATOM 791 C C . ALA A 1 103 ? 1.505 -0.850 -11.012 1.00 91.81 103 ALA A C 1
ATOM 793 O O . ALA A 1 103 ? 1.094 0.000 -11.806 1.00 91.81 103 ALA A O 1
ATOM 794 N N . GLY A 1 104 ? 2.642 -1.514 -11.207 1.00 88.69 104 GLY A N 1
ATOM 795 C CA . GLY A 1 104 ? 3.525 -1.278 -12.347 1.00 88.69 104 GLY A CA 1
ATOM 796 C C . GLY A 1 104 ? 4.636 -2.304 -12.485 1.00 88.69 104 GLY A C 1
ATOM 797 O O . GLY A 1 104 ? 4.798 -3.166 -11.627 1.00 88.69 104 GLY A O 1
ATOM 798 N N . ASN A 1 105 ? 5.413 -2.207 -13.564 1.00 83.88 105 ASN A N 1
ATOM 799 C CA . ASN A 1 105 ? 6.641 -2.995 -13.694 1.00 83.88 105 ASN A CA 1
ATOM 800 C C . ASN A 1 105 ? 7.813 -2.349 -12.935 1.00 83.88 105 ASN A C 1
ATOM 802 O O . ASN A 1 105 ? 8.771 -3.050 -12.600 1.00 83.88 105 ASN A O 1
ATOM 806 N N . ASP A 1 106 ? 7.722 -1.043 -12.646 1.00 79.75 106 ASP A N 1
ATOM 807 C CA . ASP A 1 106 ? 8.740 -0.315 -11.892 1.00 79.75 106 ASP A CA 1
ATOM 808 C C . ASP A 1 106 ? 8.805 -0.802 -10.447 1.00 79.75 106 ASP A C 1
ATOM 810 O O . ASP A 1 106 ? 7.786 -0.965 -9.770 1.00 79.75 106 ASP A O 1
ATOM 814 N N . ILE A 1 107 ? 10.032 -0.997 -9.973 1.00 80.38 107 ILE A N 1
ATOM 815 C CA . ILE A 1 107 ? 10.313 -1.369 -8.595 1.00 80.38 107 ILE A CA 1
ATOM 816 C C . ILE A 1 107 ? 10.209 -0.128 -7.710 1.00 80.38 107 ILE A C 1
ATOM 818 O O . ILE A 1 107 ? 10.716 0.945 -8.036 1.00 80.38 107 ILE A O 1
ATOM 822 N N . ARG A 1 108 ? 9.551 -0.301 -6.566 1.00 81.19 108 ARG A N 1
ATOM 823 C CA . ARG A 1 108 ? 9.372 0.705 -5.522 1.00 81.19 108 ARG A CA 1
ATOM 824 C C . ARG A 1 108 ? 10.041 0.231 -4.255 1.00 81.19 108 ARG A C 1
ATOM 826 O O . ARG A 1 108 ? 9.776 -0.880 -3.809 1.00 81.19 108 ARG A O 1
ATOM 833 N N . ILE A 1 109 ? 10.892 1.069 -3.684 1.00 81.88 109 ILE A N 1
ATOM 834 C CA . ILE A 1 109 ? 11.507 0.788 -2.389 1.00 81.88 109 ILE A CA 1
ATOM 835 C C . ILE A 1 109 ? 10.503 1.132 -1.292 1.00 81.88 109 ILE A C 1
ATOM 837 O O . ILE A 1 109 ? 9.748 2.099 -1.403 1.00 81.88 109 ILE A O 1
ATOM 841 N N . GLN A 1 110 ? 10.449 0.295 -0.261 1.00 87.00 110 GLN A N 1
ATOM 842 C CA . GLN A 1 110 ? 9.563 0.518 0.871 1.00 87.00 110 GLN A CA 1
ATOM 843 C C . GLN A 1 110 ? 10.016 1.724 1.702 1.00 87.00 110 GLN A C 1
ATOM 845 O O . GLN A 1 110 ? 11.204 1.881 1.979 1.00 87.00 110 GLN A O 1
ATOM 850 N N . GLN A 1 111 ? 9.052 2.537 2.142 1.00 82.81 111 GLN A N 1
ATOM 851 C CA . GLN A 1 111 ? 9.303 3.641 3.066 1.00 82.81 111 GLN A CA 1
ATOM 852 C C . GLN A 1 111 ? 9.835 3.118 4.406 1.00 82.81 111 GLN A C 1
ATOM 854 O O . GLN A 1 111 ? 9.322 2.132 4.941 1.00 82.81 111 GLN A O 1
ATOM 859 N N . SER A 1 112 ? 10.841 3.805 4.944 1.00 82.00 112 SER A N 1
ATOM 860 C CA . SER A 1 112 ? 11.419 3.494 6.253 1.00 82.00 112 SER A CA 1
ATOM 861 C C . SER A 1 112 ? 10.759 4.291 7.380 1.00 82.00 112 SER A C 1
ATOM 863 O O . SER A 1 112 ? 10.358 5.435 7.180 1.00 82.00 112 SER A O 1
ATOM 865 N N . ASP A 1 113 ? 10.719 3.718 8.582 1.00 84.06 113 ASP A N 1
ATOM 866 C CA . ASP A 1 113 ? 10.454 4.443 9.830 1.00 84.06 113 ASP A CA 1
ATOM 867 C C . ASP A 1 113 ? 11.462 4.063 10.929 1.00 84.06 113 ASP A C 1
ATOM 869 O O . ASP A 1 113 ? 12.445 3.356 10.696 1.00 84.06 113 ASP A O 1
ATOM 873 N N . GLU A 1 114 ? 11.237 4.554 12.149 1.00 81.81 114 GLU A N 1
ATOM 874 C CA . GLU A 1 114 ? 12.086 4.244 13.308 1.00 81.81 114 GLU A CA 1
ATOM 875 C C . GLU A 1 114 ? 12.019 2.768 13.761 1.00 81.81 114 GLU A C 1
ATOM 877 O O . GLU A 1 114 ? 12.883 2.308 14.513 1.00 81.81 114 GLU A O 1
ATOM 882 N N . TYR A 1 115 ? 11.005 2.014 13.324 1.00 86.38 115 TYR A N 1
ATOM 883 C CA . TYR A 1 115 ? 10.773 0.619 13.705 1.00 86.38 115 TYR A CA 1
ATOM 884 C C . TYR A 1 115 ? 11.250 -0.369 12.637 1.00 86.38 115 TYR A C 1
ATOM 886 O O . TYR A 1 115 ? 11.634 -1.488 12.983 1.00 86.38 115 TYR A O 1
ATOM 894 N N . CYS A 1 116 ? 11.221 0.020 11.364 1.00 87.81 116 CYS A N 1
ATOM 895 C CA . CYS A 1 116 ? 11.679 -0.766 10.231 1.00 87.81 116 CYS A CA 1
ATOM 896 C C . CYS A 1 116 ? 12.368 0.128 9.201 1.00 87.81 116 CYS A C 1
ATOM 898 O O . CYS A 1 116 ? 11.738 0.952 8.539 1.00 87.81 116 CYS A O 1
ATOM 900 N N . TYR A 1 117 ? 13.669 -0.084 9.041 1.00 87.12 117 TYR A N 1
ATOM 901 C CA . TYR A 1 117 ? 14.503 0.648 8.101 1.00 87.12 117 TYR A CA 1
ATOM 902 C C . TYR A 1 117 ? 14.925 -0.249 6.932 1.00 87.12 117 TYR A C 1
ATOM 904 O O . TYR A 1 117 ? 15.359 -1.386 7.134 1.00 87.12 117 TYR A O 1
ATOM 912 N N . PHE A 1 118 ? 14.802 0.269 5.711 1.00 86.19 118 PHE A N 1
ATOM 913 C CA . PHE A 1 118 ? 15.133 -0.420 4.465 1.00 86.19 118 PHE A CA 1
ATOM 914 C C . PHE A 1 118 ? 16.356 0.240 3.827 1.00 86.19 118 PHE A C 1
ATOM 916 O O . PHE A 1 118 ? 16.312 1.387 3.388 1.00 86.19 118 PHE A O 1
ATOM 923 N N . GLU A 1 119 ? 17.459 -0.496 3.759 1.00 83.69 119 GLU A N 1
ATOM 924 C CA . GLU A 1 119 ? 18.728 -0.029 3.207 1.00 83.69 119 GLU A CA 1
ATOM 925 C C . GLU A 1 119 ? 18.985 -0.709 1.865 1.00 83.69 119 GLU A C 1
ATOM 927 O O . GLU A 1 119 ? 19.127 -1.928 1.797 1.00 83.69 119 GLU A O 1
ATOM 932 N N . GLN A 1 120 ? 19.079 0.067 0.788 1.00 80.56 120 GLN A N 1
ATOM 933 C CA . GLN A 1 120 ? 19.479 -0.467 -0.510 1.00 80.56 120 GLN A CA 1
ATOM 934 C C . GLN A 1 120 ? 20.999 -0.678 -0.546 1.00 80.56 120 GLN A C 1
ATOM 936 O O . GLN A 1 120 ? 21.767 0.281 -0.519 1.00 80.56 120 GLN A O 1
ATOM 941 N N . ILE A 1 121 ? 21.425 -1.936 -0.652 1.00 81.88 121 ILE A N 1
ATOM 942 C CA . ILE A 1 121 ? 22.838 -2.344 -0.705 1.00 81.88 121 ILE A CA 1
ATOM 943 C C . ILE A 1 121 ? 23.383 -2.203 -2.128 1.00 81.88 121 ILE A C 1
ATOM 945 O O . ILE A 1 121 ? 24.502 -1.738 -2.337 1.00 81.88 121 ILE A O 1
ATOM 949 N N . SER A 1 122 ? 22.581 -2.605 -3.116 1.00 74.94 122 SER A N 1
ATOM 950 C CA . SER A 1 122 ? 22.915 -2.509 -4.535 1.00 74.94 122 SER A CA 1
ATOM 951 C C . SER A 1 122 ? 21.668 -2.182 -5.351 1.00 74.94 122 SER A C 1
ATOM 953 O O . SER A 1 122 ? 20.588 -2.708 -5.064 1.00 74.94 122 SER A O 1
ATOM 955 N N . PRO A 1 123 ? 21.778 -1.342 -6.396 1.00 72.50 123 PRO A N 1
ATOM 956 C CA . PRO A 1 123 ? 20.721 -1.231 -7.392 1.00 72.50 123 PRO A CA 1
ATOM 957 C C . PRO A 1 123 ? 20.500 -2.545 -8.140 1.00 72.50 123 PRO A C 1
ATOM 959 O O . PRO A 1 123 ? 21.341 -3.445 -8.112 1.00 72.50 123 PRO A O 1
ATOM 962 N N . ALA A 1 124 ? 19.361 -2.638 -8.829 1.00 66.50 124 ALA A N 1
ATOM 963 C CA . ALA A 1 124 ? 19.097 -3.737 -9.747 1.00 66.50 124 ALA A CA 1
ATOM 964 C C . ALA A 1 124 ? 20.192 -3.798 -10.838 1.00 66.50 124 ALA A C 1
ATOM 966 O O . ALA A 1 124 ? 20.560 -2.748 -11.374 1.00 66.50 124 ALA A O 1
ATOM 967 N N . PRO A 1 125 ? 20.731 -4.987 -11.173 1.00 52.62 125 PRO A N 1
ATOM 968 C CA . PRO A 1 125 ? 21.751 -5.123 -12.210 1.00 52.62 125 PRO A CA 1
ATOM 969 C C . PRO A 1 125 ? 21.210 -4.629 -13.565 1.00 52.62 125 PRO A C 1
ATOM 971 O O . PRO A 1 125 ? 20.043 -4.845 -13.883 1.00 52.62 125 PRO A O 1
ATOM 974 N N . ASP A 1 126 ? 22.068 -3.940 -14.324 1.00 52.50 126 ASP A N 1
ATOM 975 C CA . ASP A 1 126 ? 21.800 -3.237 -15.597 1.00 52.50 126 ASP A CA 1
ATOM 976 C C . ASP A 1 126 ? 21.095 -1.871 -15.504 1.00 52.50 126 ASP A C 1
ATOM 978 O O . ASP A 1 126 ? 20.533 -1.370 -16.479 1.00 52.50 126 ASP A O 1
ATOM 982 N N . GLN A 1 127 ? 21.206 -1.201 -14.354 1.00 46.56 127 GLN A N 1
ATOM 983 C CA . GLN A 1 127 ? 20.732 0.170 -14.164 1.00 46.56 127 GLN A CA 1
ATOM 984 C C . GLN A 1 127 ? 21.521 1.200 -15.009 1.00 46.56 127 GLN A C 1
ATOM 986 O O . GLN A 1 127 ? 22.359 1.947 -14.511 1.00 46.56 127 GLN A O 1
ATOM 991 N N . ALA A 1 128 ? 21.217 1.310 -16.300 1.00 42.28 128 ALA A N 1
ATOM 992 C CA . ALA A 1 128 ? 21.438 2.538 -17.057 1.00 42.28 128 ALA A CA 1
ATOM 993 C C . ALA A 1 128 ? 20.212 3.442 -16.854 1.00 42.28 128 ALA A C 1
ATOM 995 O O . ALA A 1 128 ? 19.393 3.594 -17.754 1.00 42.28 128 ALA A O 1
ATOM 996 N N . CYS A 1 129 ? 20.043 4.005 -15.653 1.00 43.59 129 CYS A N 1
ATOM 997 C CA . CYS A 1 129 ? 19.012 5.018 -15.409 1.00 43.59 129 CYS A CA 1
ATOM 998 C C . CYS A 1 129 ? 19.589 6.387 -15.805 1.00 43.59 129 CYS A C 1
ATOM 1000 O O . CYS A 1 129 ? 20.383 6.937 -15.041 1.00 43.59 129 CYS A O 1
ATOM 1002 N N . PRO A 1 130 ? 19.215 6.997 -16.947 1.00 40.88 130 PRO A N 1
ATOM 1003 C CA . PRO A 1 130 ? 19.510 8.411 -17.182 1.00 40.88 130 PRO A CA 1
ATOM 1004 C C . PRO A 1 130 ? 18.740 9.332 -16.217 1.00 40.88 130 PRO A C 1
ATOM 1006 O O . PRO A 1 130 ? 19.056 10.513 -16.122 1.00 40.88 130 PRO A O 1
ATOM 1009 N N . GLY A 1 131 ? 17.744 8.801 -15.500 1.00 42.09 131 GLY A N 1
ATOM 1010 C CA . GLY A 1 131 ? 16.953 9.510 -14.503 1.00 42.09 131 GLY A CA 1
ATOM 1011 C C . GLY A 1 131 ? 16.849 8.697 -13.224 1.00 42.09 131 GLY A C 1
ATOM 1012 O O . GLY A 1 131 ? 15.868 7.996 -13.010 1.00 42.09 131 GLY A O 1
ATOM 1013 N N . PHE A 1 132 ? 17.870 8.772 -12.379 1.00 43.50 132 PHE A N 1
ATOM 1014 C CA . PHE A 1 132 ? 17.652 8.592 -10.951 1.00 43.50 132 PHE A CA 1
ATOM 1015 C C . PHE A 1 132 ? 17.029 9.903 -10.466 1.00 43.50 132 PHE A C 1
ATOM 1017 O O . PHE A 1 132 ? 17.706 10.934 -10.439 1.00 43.50 132 PHE A O 1
ATOM 1024 N N . VAL A 1 133 ? 15.729 9.914 -10.171 1.00 48.22 133 VAL A N 1
ATOM 1025 C CA . VAL A 1 133 ? 15.092 11.118 -9.626 1.00 48.22 133 VAL A CA 1
ATOM 1026 C C . VAL A 1 133 ? 15.437 11.172 -8.139 1.00 48.22 133 VAL A C 1
ATOM 1028 O O . VAL A 1 133 ? 14.722 10.637 -7.303 1.00 48.22 133 VAL A O 1
ATOM 1031 N N . TYR A 1 134 ? 16.583 11.777 -7.815 1.00 46.88 134 TYR A N 1
ATOM 1032 C CA . TYR A 1 134 ? 16.931 12.151 -6.435 1.00 46.88 134 TYR A CA 1
ATOM 1033 C C . TYR A 1 134 ? 16.059 13.305 -5.917 1.00 46.88 134 TYR A C 1
ATOM 1035 O O . TYR A 1 134 ? 16.070 13.598 -4.725 1.00 46.88 134 TYR A O 1
ATOM 1043 N N . ASP A 1 135 ? 15.339 13.976 -6.815 1.00 54.31 135 ASP A N 1
ATOM 1044 C CA . ASP A 1 135 ? 14.516 15.132 -6.503 1.00 54.31 135 ASP A CA 1
ATOM 1045 C C . ASP A 1 135 ? 13.071 14.703 -6.217 1.00 54.31 135 ASP A C 1
ATOM 1047 O O . ASP A 1 135 ? 12.218 14.679 -7.108 1.00 54.31 135 ASP A O 1
ATOM 1051 N N . LEU A 1 136 ? 12.805 14.325 -4.962 1.00 56.69 136 LEU A N 1
ATOM 1052 C CA . LEU A 1 136 ? 11.453 14.011 -4.483 1.00 56.69 136 LEU A CA 1
ATOM 1053 C C . LEU A 1 136 ? 10.476 15.182 -4.703 1.00 56.69 136 LEU A C 1
ATOM 1055 O O . LEU A 1 136 ? 9.276 14.934 -4.828 1.00 56.69 136 LEU A O 1
ATOM 1059 N N . ASP A 1 137 ? 10.968 16.424 -4.821 1.00 57.84 137 ASP A N 1
ATOM 1060 C CA . ASP A 1 137 ? 10.138 17.605 -5.083 1.00 57.84 137 ASP A CA 1
ATOM 1061 C C . ASP A 1 137 ? 9.613 17.638 -6.531 1.00 57.84 137 ASP A C 1
ATOM 1063 O O . ASP A 1 137 ? 8.617 18.306 -6.819 1.00 57.84 137 ASP A O 1
ATOM 1067 N N . ALA A 1 138 ? 10.227 16.882 -7.450 1.00 59.34 138 ALA A N 1
ATOM 1068 C CA . ALA A 1 138 ? 9.737 16.717 -8.819 1.00 59.34 138 ALA A CA 1
ATOM 1069 C C . ALA A 1 138 ? 8.576 15.711 -8.924 1.00 59.34 138 ALA A C 1
ATOM 1071 O O . ALA A 1 138 ? 7.889 15.662 -9.950 1.00 59.34 138 ALA A O 1
ATOM 1072 N N . ILE A 1 139 ? 8.345 14.907 -7.881 1.00 64.94 139 ILE A N 1
ATOM 1073 C CA . ILE A 1 139 ? 7.241 13.954 -7.823 1.00 64.94 139 ILE A CA 1
ATOM 1074 C C . ILE A 1 139 ? 6.009 14.662 -7.238 1.00 64.94 139 ILE A C 1
ATOM 1076 O O . ILE A 1 139 ? 6.066 15.169 -6.114 1.00 64.94 139 ILE A O 1
ATOM 1080 N N . PRO A 1 140 ? 4.862 14.673 -7.940 1.00 68.19 140 PRO A N 1
ATOM 1081 C CA . PRO A 1 140 ? 3.659 15.293 -7.411 1.00 68.19 140 PRO A CA 1
ATOM 1082 C C . PRO A 1 140 ? 3.214 14.669 -6.087 1.00 68.19 140 PRO A C 1
ATOM 1084 O O . PRO A 1 140 ? 3.146 13.445 -5.928 1.00 68.19 140 PRO A O 1
ATOM 1087 N N . TRP A 1 141 ? 2.840 15.533 -5.147 1.00 65.44 141 TRP A N 1
ATOM 1088 C CA . TRP A 1 141 ? 2.055 15.120 -3.993 1.00 65.44 141 TRP A CA 1
ATOM 1089 C C . TRP A 1 141 ? 0.702 14.562 -4.480 1.00 65.44 141 TRP A C 1
ATOM 1091 O O . TRP A 1 141 ? 0.114 15.146 -5.394 1.00 65.44 141 TRP A O 1
ATOM 1101 N N . PRO A 1 142 ? 0.189 13.451 -3.919 1.00 71.00 142 PRO A N 1
ATOM 1102 C CA . PRO A 1 142 ? 0.652 12.743 -2.717 1.00 71.00 142 PRO A CA 1
ATOM 1103 C C . PRO A 1 142 ? 1.644 11.592 -2.946 1.00 71.00 142 PRO A C 1
ATOM 1105 O O . PRO A 1 142 ? 2.174 11.042 -1.980 1.00 71.00 142 PRO A O 1
ATOM 1108 N N . VAL A 1 143 ? 1.919 11.226 -4.199 1.00 72.31 143 VAL A N 1
ATOM 1109 C CA . VAL A 1 143 ? 2.731 10.045 -4.542 1.00 72.31 143 VAL A CA 1
ATOM 1110 C C . VAL A 1 143 ? 4.152 10.147 -3.973 1.00 72.31 143 VAL A C 1
ATOM 1112 O O . VAL A 1 143 ? 4.696 9.139 -3.532 1.00 72.31 143 VAL A O 1
ATOM 1115 N N . SER A 1 144 ? 4.718 11.358 -3.908 1.00 68.62 144 SER A N 1
ATOM 1116 C CA . SER A 1 144 ? 6.056 11.626 -3.351 1.00 68.62 144 SER A CA 1
ATOM 1117 C C . SER A 1 144 ? 6.193 11.351 -1.859 1.00 68.62 144 SER A C 1
ATOM 1119 O O . SER A 1 144 ? 7.264 10.973 -1.405 1.00 68.62 144 SER A O 1
ATOM 1121 N N . LYS A 1 145 ? 5.126 11.574 -1.081 1.00 66.12 145 LYS A N 1
ATOM 1122 C CA . LYS A 1 145 ? 5.143 11.388 0.376 1.00 66.12 145 LYS A CA 1
ATOM 1123 C C . LYS A 1 145 ? 4.803 9.964 0.778 1.00 66.12 145 LYS A C 1
ATOM 1125 O O . LYS A 1 145 ? 5.211 9.544 1.853 1.00 66.12 145 LYS A O 1
ATOM 1130 N N . ALA A 1 146 ? 3.979 9.292 -0.020 1.00 65.00 146 ALA A N 1
ATOM 1131 C CA . ALA A 1 146 ? 3.471 7.955 0.257 1.00 65.00 146 ALA A CA 1
ATOM 1132 C C . ALA A 1 146 ? 4.520 6.871 0.029 1.00 65.00 146 ALA A C 1
ATOM 1134 O O . ALA A 1 146 ? 4.511 5.840 0.686 1.00 65.00 146 ALA A O 1
ATOM 1135 N N . PHE A 1 147 ? 5.428 7.095 -0.907 1.00 65.31 147 PHE A N 1
ATOM 1136 C CA . PHE A 1 147 ? 6.460 6.142 -1.248 1.00 65.31 147 PHE A CA 1
ATOM 1137 C C . PHE A 1 147 ? 7.755 6.935 -1.265 1.00 65.31 147 PHE A C 1
ATOM 1139 O O . PHE A 1 147 ? 7.815 7.930 -1.986 1.00 65.31 147 PHE A O 1
ATOM 1146 N N . ASP A 1 148 ? 8.763 6.524 -0.486 1.00 54.28 148 ASP A N 1
ATOM 1147 C CA . ASP A 1 148 ? 10.140 7.019 -0.624 1.00 54.28 148 ASP A CA 1
ATOM 1148 C C . ASP A 1 148 ? 10.632 6.571 -2.005 1.00 54.28 148 ASP A C 1
ATOM 1150 O O . ASP A 1 148 ? 11.281 5.540 -2.197 1.00 54.28 148 ASP A O 1
ATOM 1154 N N . ALA A 1 149 ? 10.147 7.270 -3.022 1.00 47.62 149 ALA A N 1
ATOM 1155 C CA . ALA A 1 149 ? 10.137 6.793 -4.377 1.00 47.62 149 ALA A CA 1
ATOM 1156 C C . ALA A 1 149 ? 11.484 7.134 -4.982 1.00 47.62 149 ALA A C 1
ATOM 1158 O O . ALA A 1 149 ? 11.638 8.105 -5.718 1.00 47.62 149 ALA A O 1
ATOM 1159 N N . TYR A 1 150 ? 12.440 6.243 -4.762 1.00 50.50 150 TYR A N 1
ATOM 1160 C CA . TYR A 1 150 ? 13.394 5.957 -5.812 1.00 50.50 150 TYR A CA 1
ATOM 1161 C C . TYR A 1 150 ? 12.604 5.365 -6.986 1.00 50.50 150 TYR A C 1
ATOM 1163 O O . TYR A 1 150 ? 12.327 4.169 -7.055 1.00 50.50 150 TYR A O 1
ATOM 1171 N N . LEU A 1 151 ? 12.147 6.246 -7.878 1.00 49.16 151 LEU A N 1
ATOM 1172 C CA . LEU A 1 151 ? 11.665 5.879 -9.202 1.00 49.16 151 LEU A CA 1
ATOM 1173 C C . LEU A 1 151 ? 12.863 5.383 -9.991 1.00 49.16 151 LEU A C 1
ATOM 1175 O O . LEU A 1 151 ? 13.661 6.172 -10.493 1.00 49.16 151 LEU A O 1
ATOM 1179 N N . VAL A 1 152 ? 12.996 4.070 -10.082 1.00 50.41 152 VAL A N 1
ATOM 1180 C CA . VAL A 1 152 ? 13.910 3.473 -11.043 1.00 50.41 152 VAL A CA 1
ATOM 1181 C C . VAL A 1 152 ? 13.088 3.174 -12.295 1.00 50.41 152 VAL A C 1
ATOM 1183 O O . VAL A 1 152 ? 12.182 2.346 -12.278 1.00 50.41 152 VAL A O 1
ATOM 1186 N N . HIS A 1 153 ? 13.357 3.900 -13.376 1.00 48.28 153 HIS A N 1
ATOM 1187 C CA . HIS A 1 153 ? 12.738 3.651 -14.675 1.00 48.28 153 HIS A CA 1
ATOM 1188 C C . HIS A 1 153 ? 13.609 2.684 -15.477 1.00 48.28 153 HIS A C 1
ATOM 1190 O O . HIS A 1 153 ? 14.803 2.934 -15.637 1.00 48.28 153 HIS A O 1
ATOM 1196 N N . GLY A 1 154 ? 13.031 1.617 -16.034 1.00 48.44 154 GLY A N 1
ATOM 1197 C CA . GLY A 1 154 ? 13.747 0.785 -17.005 1.00 48.44 154 GLY A CA 1
ATOM 1198 C C . GLY A 1 154 ? 13.220 -0.637 -17.165 1.00 48.44 154 GLY A C 1
ATOM 1199 O O . GLY A 1 154 ? 12.389 -1.114 -16.397 1.00 48.44 154 GLY A O 1
ATOM 1200 N N . GLU A 1 155 ? 13.731 -1.323 -18.187 1.00 49.22 155 GLU A N 1
ATOM 1201 C CA . GLU A 1 155 ? 13.606 -2.774 -18.310 1.00 49.22 155 GLU A CA 1
ATOM 1202 C C . GLU A 1 155 ? 14.588 -3.423 -17.329 1.00 49.22 155 GLU A C 1
ATOM 1204 O O . GLU A 1 155 ? 15.804 -3.314 -17.469 1.00 49.22 155 GLU A O 1
ATOM 1209 N N . TYR A 1 156 ? 14.053 -4.056 -16.290 1.00 57.97 156 TYR A N 1
ATOM 1210 C CA . TYR A 1 156 ? 14.848 -4.700 -15.253 1.00 57.97 156 TYR A CA 1
ATOM 1211 C C . TYR A 1 156 ? 15.329 -6.074 -15.723 1.00 57.97 156 TYR A C 1
ATOM 1213 O O . TYR A 1 156 ? 14.514 -6.975 -15.920 1.00 57.97 156 TYR A O 1
ATOM 1221 N N . ALA A 1 157 ? 16.645 -6.272 -15.818 1.00 54.41 157 ALA A N 1
ATOM 1222 C CA . ALA A 1 157 ? 17.229 -7.613 -15.911 1.00 54.41 157 ALA A CA 1
ATOM 1223 C C . ALA A 1 157 ? 17.376 -8.289 -14.527 1.00 54.41 157 ALA A C 1
ATOM 1225 O O . ALA A 1 157 ? 17.660 -9.484 -14.446 1.00 54.41 157 ALA A O 1
ATOM 1226 N N . GLY A 1 158 ? 17.144 -7.549 -13.431 1.00 67.31 158 GLY A N 1
ATOM 1227 C CA . GLY A 1 158 ? 17.198 -8.059 -12.060 1.00 67.31 158 GLY A CA 1
ATOM 1228 C C . GLY A 1 158 ? 16.490 -7.172 -11.031 1.00 67.31 158 GLY A C 1
ATOM 1229 O O . GLY A 1 158 ? 15.706 -6.292 -11.370 1.00 67.31 158 GLY A O 1
ATOM 1230 N N . VAL A 1 159 ? 16.741 -7.421 -9.749 1.00 78.31 159 VAL A N 1
ATOM 1231 C CA . VAL A 1 159 ? 16.075 -6.756 -8.615 1.00 78.31 159 VAL A CA 1
ATOM 1232 C C . VAL A 1 159 ? 17.108 -6.117 -7.684 1.00 78.31 159 VAL A C 1
ATOM 1234 O O . VAL A 1 159 ? 18.242 -6.595 -7.668 1.00 78.31 159 VAL A O 1
ATOM 1237 N N . PRO A 1 160 ? 16.772 -5.050 -6.931 1.00 80.06 160 PRO A N 1
ATOM 1238 C CA . PRO A 1 160 ? 17.711 -4.463 -5.984 1.00 80.06 160 PRO A CA 1
ATOM 1239 C C . PRO A 1 160 ? 17.977 -5.417 -4.818 1.00 80.06 160 PRO A C 1
ATOM 1241 O O . PRO A 1 160 ? 17.140 -6.252 -4.457 1.00 80.06 160 PRO A O 1
ATOM 1244 N N . GLU A 1 161 ? 19.146 -5.253 -4.212 1.00 83.88 161 GLU A N 1
ATOM 1245 C CA . GLU A 1 161 ? 19.495 -5.918 -2.962 1.00 83.88 161 GLU A CA 1
ATOM 1246 C C . GLU A 1 161 ? 19.227 -4.970 -1.798 1.00 83.88 161 GLU A C 1
ATOM 1248 O O . GLU A 1 161 ? 19.700 -3.831 -1.795 1.00 83.88 161 GLU A O 1
ATOM 1253 N N . MET A 1 162 ? 18.467 -5.451 -0.816 1.00 86.50 162 MET A N 1
ATOM 1254 C CA . MET A 1 162 ? 18.024 -4.677 0.339 1.00 86.50 162 MET A CA 1
ATOM 1255 C C . MET A 1 162 ? 18.456 -5.368 1.633 1.00 86.50 162 MET A C 1
ATOM 1257 O O . MET A 1 162 ? 18.296 -6.581 1.771 1.00 86.50 162 MET A O 1
ATOM 1261 N N . ASN A 1 163 ? 18.933 -4.587 2.597 1.00 88.69 163 ASN A N 1
ATOM 1262 C CA . ASN A 1 163 ? 18.983 -4.961 4.003 1.00 88.69 163 ASN A CA 1
ATOM 1263 C C . ASN A 1 163 ? 17.742 -4.408 4.702 1.00 88.69 163 ASN A C 1
ATOM 1265 O O . ASN A 1 163 ? 17.374 -3.248 4.513 1.00 88.69 163 ASN A O 1
ATOM 1269 N N . ILE A 1 164 ? 17.118 -5.232 5.539 1.00 90.38 164 ILE A N 1
ATOM 1270 C CA . ILE A 1 164 ? 15.964 -4.834 6.343 1.00 90.38 164 ILE A CA 1
ATOM 1271 C C . ILE A 1 164 ? 16.374 -4.862 7.805 1.00 90.38 164 ILE A C 1
ATOM 1273 O O . ILE A 1 164 ? 16.811 -5.888 8.330 1.00 90.38 164 ILE A O 1
ATOM 1277 N N . HIS A 1 165 ? 16.222 -3.722 8.462 1.00 89.81 165 HIS A N 1
ATOM 1278 C CA . HIS A 1 165 ? 16.602 -3.516 9.848 1.00 89.81 165 HIS A CA 1
ATOM 1279 C C . HIS A 1 165 ? 15.338 -3.308 10.675 1.00 89.81 165 HIS A C 1
ATOM 1281 O O . HIS A 1 165 ? 14.745 -2.232 10.659 1.00 89.81 165 HIS A O 1
ATOM 1287 N N . VAL A 1 166 ? 14.925 -4.340 11.407 1.00 87.50 166 VAL A N 1
ATOM 1288 C CA . VAL A 1 166 ? 13.797 -4.254 12.345 1.00 87.50 166 VAL A CA 1
ATOM 1289 C C . VAL A 1 166 ? 14.315 -3.863 13.726 1.00 87.50 166 VAL A C 1
ATOM 1291 O O . VAL A 1 166 ? 15.335 -4.376 14.201 1.00 87.50 166 VAL A O 1
ATOM 1294 N N . SER A 1 167 ? 13.612 -2.945 14.386 1.00 85.31 167 SER A N 1
ATOM 1295 C CA . SER A 1 167 ? 13.955 -2.485 15.727 1.00 85.31 167 SER A CA 1
ATOM 1296 C C . SER A 1 167 ? 14.009 -3.648 16.714 1.00 85.31 167 SER A C 1
ATOM 1298 O O . SER A 1 167 ? 13.048 -4.393 16.900 1.00 85.31 167 SER A O 1
ATOM 1300 N N . LYS A 1 168 ? 15.133 -3.759 17.431 1.00 84.25 168 LYS A N 1
ATOM 1301 C CA . LYS A 1 168 ? 15.342 -4.789 18.463 1.00 84.25 168 LYS A CA 1
ATOM 1302 C C . LYS A 1 168 ? 14.360 -4.680 19.629 1.00 84.25 168 LYS A C 1
ATOM 1304 O O . LYS A 1 168 ? 14.167 -5.657 20.344 1.00 84.25 168 LYS A O 1
ATOM 1309 N N . ASN A 1 169 ? 13.771 -3.501 19.829 1.00 83.81 169 ASN A N 1
ATOM 1310 C CA . ASN A 1 169 ? 12.794 -3.265 20.889 1.00 83.81 169 ASN A CA 1
ATOM 1311 C C . ASN A 1 169 ? 11.417 -3.840 20.539 1.00 83.81 169 ASN A C 1
ATOM 1313 O O . ASN A 1 169 ? 10.613 -4.066 21.438 1.00 83.81 169 ASN A O 1
ATOM 1317 N N . PHE A 1 170 ? 11.157 -4.083 19.252 1.00 81.06 170 PHE A N 1
ATOM 1318 C CA . PHE A 1 170 ? 9.864 -4.535 18.759 1.00 81.06 170 PHE A CA 1
ATOM 1319 C C . PHE A 1 170 ? 10.019 -5.580 17.633 1.00 81.06 170 PHE A C 1
ATOM 1321 O O . PHE A 1 170 ? 9.566 -5.360 16.509 1.00 81.06 170 PHE A O 1
ATOM 1328 N N . PRO A 1 171 ? 10.666 -6.728 17.911 1.00 75.88 171 PRO A N 1
ATOM 1329 C CA . PRO A 1 171 ? 10.990 -7.727 16.890 1.00 75.88 171 PRO A CA 1
ATOM 1330 C C . PRO A 1 171 ? 9.759 -8.457 16.333 1.00 75.88 171 PRO A C 1
ATOM 1332 O O . PRO A 1 171 ? 9.842 -9.053 15.268 1.00 75.88 171 PRO A O 1
ATOM 1335 N N . GLU A 1 172 ? 8.630 -8.414 17.047 1.00 83.00 172 GLU A N 1
ATOM 1336 C CA . GLU A 1 172 ? 7.381 -9.098 16.689 1.00 83.00 172 GLU A CA 1
ATOM 1337 C C . GLU A 1 172 ? 6.389 -8.193 15.936 1.00 83.00 172 GLU A C 1
ATOM 1339 O O . GLU A 1 172 ? 5.252 -8.601 15.753 1.00 83.00 172 GLU A O 1
ATOM 1344 N N . LEU A 1 173 ? 6.764 -6.973 15.508 1.00 84.94 173 LEU A N 1
ATOM 1345 C CA . LEU A 1 173 ? 5.817 -6.046 14.848 1.00 84.94 173 LEU A CA 1
ATOM 1346 C C . LEU A 1 173 ? 5.306 -6.530 13.491 1.00 84.94 173 LEU A C 1
ATOM 1348 O O . LEU A 1 173 ? 4.247 -6.077 13.048 1.00 84.94 173 LEU A O 1
ATOM 1352 N N . TYR A 1 174 ? 6.071 -7.404 12.844 1.00 87.25 174 TYR A N 1
ATOM 1353 C CA . TYR A 1 174 ? 5.846 -7.885 11.491 1.00 87.25 174 TYR A CA 1
ATOM 1354 C C . TYR A 1 174 ? 5.867 -9.413 11.485 1.00 87.25 174 TYR A C 1
ATOM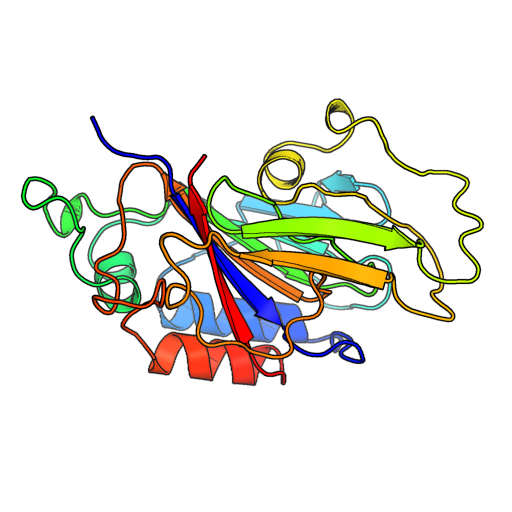 1356 O O . TYR A 1 174 ? 6.685 -10.025 12.171 1.00 87.25 174 TYR A O 1
ATOM 1364 N N . ASP A 1 175 ? 4.975 -10.028 10.711 1.00 86.19 175 ASP A N 1
ATOM 1365 C CA . ASP A 1 175 ? 4.866 -11.485 10.585 1.00 86.19 175 ASP A CA 1
ATOM 1366 C C . ASP A 1 175 ? 5.538 -12.041 9.322 1.00 86.19 175 ASP A C 1
ATOM 1368 O O . ASP A 1 175 ? 5.768 -13.247 9.218 1.00 86.19 175 ASP A O 1
ATOM 1372 N N . TRP A 1 176 ? 5.875 -11.178 8.364 1.00 88.31 176 TRP A N 1
ATOM 1373 C CA . TRP A 1 176 ? 6.629 -11.566 7.182 1.00 88.31 176 TRP A CA 1
ATOM 1374 C C . TRP A 1 176 ? 8.088 -11.866 7.537 1.00 88.31 176 TRP A C 1
ATOM 1376 O O . TRP A 1 176 ? 8.725 -11.175 8.329 1.00 88.31 176 TRP A O 1
ATOM 1386 N N . THR A 1 177 ? 8.641 -12.902 6.909 1.00 79.88 177 THR A N 1
ATOM 1387 C CA . THR A 1 177 ? 10.029 -13.343 7.139 1.00 79.88 177 THR A CA 1
ATOM 1388 C C . THR A 1 177 ? 10.925 -13.189 5.916 1.00 79.88 177 THR A C 1
ATOM 1390 O O . THR A 1 177 ? 12.144 -13.266 6.031 1.00 79.88 177 THR A O 1
ATOM 1393 N N . ASP A 1 178 ? 10.335 -13.007 4.738 1.00 84.94 178 ASP A N 1
ATOM 1394 C CA . ASP A 1 178 ? 11.006 -13.050 3.436 1.00 84.94 178 ASP A CA 1
ATOM 1395 C C . ASP A 1 178 ? 10.731 -11.814 2.569 1.00 84.94 178 ASP A C 1
ATOM 1397 O O . ASP A 1 178 ? 11.073 -11.802 1.381 1.00 84.94 178 ASP A O 1
ATOM 1401 N N . TYR A 1 179 ? 10.157 -10.763 3.166 1.00 90.88 179 TYR A N 1
ATOM 1402 C CA . TYR A 1 179 ? 9.892 -9.521 2.457 1.00 90.88 179 TYR A CA 1
ATOM 1403 C C . TYR A 1 179 ? 11.168 -8.949 1.845 1.00 90.88 179 TYR A C 1
ATOM 1405 O O . TYR A 1 179 ? 12.241 -8.942 2.446 1.00 90.88 179 TYR A O 1
ATOM 1413 N N . ALA A 1 180 ? 11.049 -8.476 0.609 1.00 89.19 180 ALA A N 1
ATOM 1414 C CA . ALA A 1 180 ? 12.187 -8.068 -0.197 1.00 89.19 180 ALA A CA 1
ATOM 1415 C C . ALA A 1 180 ? 12.669 -6.636 0.079 1.00 89.19 180 ALA A C 1
ATOM 1417 O O . ALA A 1 180 ? 13.720 -6.253 -0.427 1.00 89.19 180 ALA A O 1
ATOM 1418 N N . GLY A 1 181 ? 11.893 -5.835 0.817 1.00 88.81 181 GLY A N 1
ATOM 1419 C CA . GLY A 1 181 ? 12.149 -4.402 1.004 1.00 88.81 181 GLY A CA 1
ATOM 1420 C C . GLY A 1 181 ? 11.762 -3.534 -0.199 1.00 88.81 181 GLY A C 1
ATOM 1421 O O . GLY A 1 181 ? 11.966 -2.321 -0.178 1.00 88.81 181 GLY A O 1
ATOM 1422 N N . TYR A 1 182 ? 11.188 -4.142 -1.238 1.00 87.88 182 TYR A N 1
ATOM 1423 C CA . TYR A 1 182 ? 10.654 -3.471 -2.414 1.00 87.88 182 TYR A CA 1
ATOM 1424 C C . TYR A 1 182 ? 9.390 -4.174 -2.914 1.00 87.88 182 TYR A C 1
ATOM 1426 O O . TYR A 1 182 ? 9.133 -5.332 -2.583 1.00 87.88 182 TYR A O 1
ATOM 1434 N N . TRP A 1 183 ? 8.631 -3.485 -3.760 1.00 89.56 183 TRP A N 1
ATOM 1435 C CA . TRP A 1 183 ? 7.368 -3.970 -4.305 1.00 89.56 183 TRP A CA 1
ATOM 1436 C C . TRP A 1 183 ? 7.069 -3.351 -5.678 1.00 89.56 183 TRP A C 1
ATOM 1438 O O . TRP A 1 183 ? 7.692 -2.381 -6.106 1.00 89.56 183 TRP A O 1
ATOM 1448 N N . ARG A 1 184 ? 6.114 -3.950 -6.393 1.00 89.06 184 ARG A N 1
ATOM 1449 C CA . ARG A 1 184 ? 5.596 -3.479 -7.695 1.00 89.06 184 ARG A CA 1
ATOM 1450 C C . ARG A 1 184 ? 4.094 -3.200 -7.681 1.00 89.06 184 ARG A C 1
ATOM 1452 O O . ARG A 1 184 ? 3.569 -2.536 -8.572 1.00 89.06 184 ARG A O 1
ATOM 1459 N N . GLY A 1 185 ? 3.403 -3.727 -6.673 1.00 92.38 185 GLY A N 1
ATOM 1460 C CA . GLY A 1 185 ? 1.998 -3.476 -6.392 1.00 92.38 185 GLY A CA 1
ATOM 1461 C C . GLY A 1 185 ? 1.800 -3.214 -4.904 1.00 92.38 185 GLY A C 1
ATOM 1462 O O . GLY A 1 185 ? 2.371 -3.936 -4.084 1.00 92.38 185 GLY A O 1
ATOM 1463 N N . ALA A 1 186 ? 1.022 -2.190 -4.567 1.00 94.62 186 ALA A N 1
ATOM 1464 C CA . ALA A 1 186 ? 0.679 -1.870 -3.188 1.00 94.62 186 ALA A CA 1
ATOM 1465 C C . ALA A 1 186 ? -0.656 -1.131 -3.077 1.00 94.62 186 ALA A C 1
ATOM 1467 O O . ALA A 1 186 ? -1.071 -0.423 -3.998 1.00 94.62 186 ALA A O 1
ATOM 1468 N N . VAL A 1 187 ? -1.282 -1.252 -1.908 1.00 96.44 187 VAL A N 1
ATOM 1469 C CA . VAL A 1 187 ? -2.292 -0.313 -1.409 1.00 96.44 187 VAL A CA 1
ATOM 1470 C C . VAL A 1 187 ? -1.725 0.362 -0.168 1.00 96.44 187 VAL A C 1
ATOM 1472 O O . VAL A 1 187 ? -1.275 -0.315 0.750 1.00 96.44 187 VAL A O 1
ATOM 1475 N N . MET A 1 188 ? -1.748 1.688 -0.132 1.00 95.62 188 MET A N 1
ATOM 1476 C CA . MET A 1 188 ? -1.449 2.477 1.056 1.00 95.62 188 MET A CA 1
ATOM 1477 C C . MET A 1 188 ? -2.749 3.063 1.604 1.00 95.62 188 MET A C 1
ATOM 1479 O O . MET A 1 188 ? -3.508 3.685 0.861 1.00 95.62 188 MET A O 1
ATOM 1483 N N . LEU A 1 189 ? -2.964 2.894 2.904 1.00 95.94 189 LEU A N 1
ATOM 1484 C CA . LEU A 1 189 ? -4.032 3.521 3.672 1.00 95.94 189 LEU A CA 1
ATOM 1485 C C . LEU A 1 189 ? -3.396 4.546 4.618 1.00 95.94 189 LEU A C 1
ATOM 1487 O O . LEU A 1 189 ? -2.654 4.168 5.527 1.00 95.94 189 LEU A O 1
ATOM 1491 N N . ASP A 1 190 ? -3.645 5.834 4.392 1.00 94.69 190 ASP A N 1
ATOM 1492 C CA . ASP A 1 190 ? -3.169 6.908 5.265 1.00 94.69 190 ASP A CA 1
ATOM 1493 C C . ASP A 1 190 ? -4.218 7.207 6.338 1.00 94.69 190 ASP A C 1
ATOM 1495 O O . ASP A 1 190 ? -5.207 7.898 6.095 1.00 94.69 190 ASP A O 1
ATOM 1499 N N . PHE A 1 191 ? -4.001 6.686 7.540 1.00 93.69 191 PHE A N 1
ATOM 1500 C CA . PHE A 1 191 ? -4.900 6.874 8.674 1.00 93.69 191 PHE A CA 1
ATOM 1501 C C . PHE A 1 191 ? -4.744 8.246 9.342 1.00 93.69 191 PHE A C 1
ATOM 1503 O O . PHE A 1 191 ? -5.464 8.540 10.298 1.00 93.69 191 PHE A O 1
ATOM 1510 N N . GLY A 1 192 ? -3.810 9.093 8.891 1.00 90.88 192 GLY A N 1
ATOM 1511 C CA . GLY A 1 192 ? -3.486 10.344 9.561 1.00 90.88 192 GLY A CA 1
ATOM 1512 C C . GLY A 1 192 ? -3.281 10.097 11.054 1.00 90.88 192 GLY A C 1
ATOM 1513 O O . GLY A 1 192 ? -2.505 9.231 11.444 1.00 90.88 192 GLY A O 1
ATOM 1514 N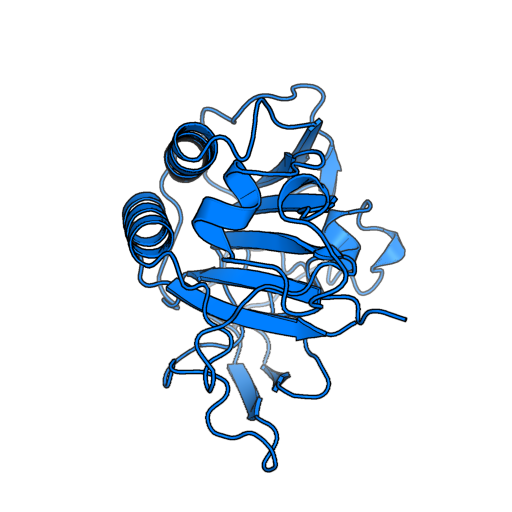 N . LYS A 1 193 ? -4.037 10.801 11.903 1.00 89.94 193 LYS A N 1
ATOM 1515 C CA . LYS A 1 193 ? -3.977 10.658 13.374 1.00 89.94 193 LYS A CA 1
ATOM 1516 C C . LYS A 1 193 ? -4.968 9.645 13.954 1.00 89.94 193 LYS A C 1
ATOM 1518 O O . LYS A 1 193 ? -5.213 9.663 15.161 1.00 89.94 193 LYS A O 1
ATOM 1523 N N . SER A 1 194 ? -5.548 8.789 13.117 1.00 90.12 194 SER A N 1
ATOM 1524 C CA . SER A 1 194 ? -6.600 7.839 13.474 1.00 90.12 194 SER A CA 1
ATOM 1525 C C . SER A 1 194 ? -6.082 6.399 13.486 1.00 90.12 194 SER A C 1
ATOM 1527 O O . SER A 1 194 ? -6.380 5.608 12.599 1.00 90.12 194 SER A O 1
ATOM 1529 N N . LEU A 1 195 ? -5.282 6.053 14.493 1.00 90.81 195 LEU A N 1
ATOM 1530 C CA . LEU A 1 195 ? -4.550 4.785 14.533 1.00 90.81 195 LEU A CA 1
ATOM 1531 C C . LEU A 1 195 ? -5.488 3.551 14.553 1.00 90.81 195 LEU A C 1
ATOM 1533 O O . LEU A 1 195 ? -6.376 3.505 15.407 1.00 90.81 195 LEU A O 1
ATOM 1537 N N . PRO A 1 196 ? -5.280 2.538 13.687 1.00 91.25 196 PRO A N 1
ATOM 1538 C CA . PRO A 1 196 ? -6.064 1.300 13.695 1.00 91.25 196 PRO A CA 1
ATOM 1539 C C . PRO A 1 196 ? -6.000 0.529 15.018 1.00 91.25 196 PRO A C 1
ATOM 1541 O O . PRO A 1 196 ? -4.988 0.547 15.724 1.00 91.25 196 PRO A O 1
ATOM 1544 N N . GLY A 1 197 ? -7.051 -0.237 15.303 1.00 86.69 197 GLY A N 1
ATOM 1545 C CA . GLY A 1 197 ? -7.103 -1.201 16.400 1.00 86.69 197 GLY A CA 1
ATOM 1546 C C . GLY A 1 197 ? -6.378 -2.496 16.039 1.00 86.69 197 GLY A C 1
ATOM 1547 O O . GLY A 1 197 ? -7.017 -3.534 15.874 1.00 86.69 197 GLY A O 1
ATOM 1548 N N . PHE A 1 198 ? -5.055 -2.421 15.859 1.00 82.25 198 PHE A N 1
ATOM 1549 C CA . PHE A 1 198 ? -4.215 -3.546 15.430 1.00 82.25 198 PHE A CA 1
ATOM 1550 C C . PHE A 1 198 ? -4.420 -4.821 16.258 1.00 82.25 198 PHE A C 1
ATOM 1552 O O . PHE A 1 198 ? -4.813 -4.783 17.427 1.00 82.25 198 PHE A O 1
ATOM 1559 N N . CYS A 1 199 ? -4.028 -5.962 15.690 1.00 68.88 199 CYS A N 1
ATOM 1560 C CA . CYS A 1 199 ? -3.914 -7.222 16.419 1.00 68.88 199 CYS A CA 1
ATOM 1561 C C . CYS A 1 199 ? -2.757 -7.182 17.439 1.00 68.88 199 CYS A C 1
ATOM 1563 O O . CYS A 1 199 ? -1.706 -7.731 17.141 1.00 68.88 199 CYS A O 1
ATOM 1565 N N . GLU A 1 200 ? -2.958 -6.545 18.605 1.00 62.44 200 GLU A N 1
ATOM 1566 C CA . GLU A 1 200 ? -2.136 -6.387 19.839 1.00 62.44 200 GLU A CA 1
ATOM 1567 C C . GLU A 1 200 ? -0.590 -6.409 19.742 1.00 62.44 200 GLU A C 1
ATOM 1569 O O . GLU A 1 200 ? 0.067 -5.553 20.330 1.00 62.44 200 GLU A O 1
ATOM 1574 N N . LYS A 1 201 ? 0.012 -7.378 19.048 1.00 73.00 201 LYS A N 1
ATOM 1575 C CA . LYS A 1 201 ? 1.460 -7.557 18.858 1.00 73.00 201 LYS A CA 1
ATOM 1576 C C . LYS A 1 201 ? 1.952 -7.293 17.436 1.00 73.00 201 LYS A C 1
ATOM 1578 O O . LYS A 1 201 ? 3.121 -6.967 17.262 1.00 73.00 201 LYS A O 1
ATOM 1583 N N . LEU A 1 202 ? 1.074 -7.418 16.446 1.00 82.69 202 LEU A N 1
ATOM 1584 C CA . LEU A 1 202 ? 1.382 -7.245 15.032 1.00 82.69 202 LEU A CA 1
ATOM 1585 C C . LEU A 1 202 ? 0.736 -5.962 14.525 1.00 82.69 202 LEU A C 1
ATOM 1587 O O . LEU A 1 202 ? -0.432 -5.701 14.813 1.00 82.69 202 LEU A O 1
ATOM 1591 N N . ARG A 1 203 ? 1.458 -5.188 13.707 1.00 86.19 203 ARG A N 1
ATOM 1592 C CA . ARG A 1 203 ? 0.874 -4.080 12.931 1.00 86.19 203 ARG A CA 1
ATOM 1593 C C . ARG A 1 203 ? 0.092 -4.647 11.747 1.00 86.19 203 ARG A C 1
ATOM 1595 O O . ARG A 1 203 ? 0.437 -4.383 10.604 1.00 86.19 203 ARG A O 1
ATOM 1602 N N . GLN A 1 204 ? -0.932 -5.441 12.033 1.00 91.56 204 GLN A N 1
ATOM 1603 C CA . GLN A 1 204 ? -1.845 -6.019 11.055 1.00 91.56 204 GLN A CA 1
ATOM 1604 C C . GLN A 1 204 ? -3.244 -5.466 11.252 1.00 91.56 204 GLN A C 1
ATOM 1606 O O . GLN A 1 204 ? -3.682 -5.239 12.386 1.00 91.56 204 GLN A O 1
ATOM 1611 N N . LEU A 1 205 ? -3.948 -5.281 10.140 1.00 93.88 205 LEU A N 1
ATOM 1612 C CA . LEU A 1 205 ? -5.356 -4.930 10.188 1.00 93.88 205 LEU A CA 1
ATOM 1613 C C . LEU A 1 205 ? -6.181 -6.148 10.633 1.00 93.88 205 LEU A C 1
ATOM 1615 O O . LEU A 1 205 ? -5.919 -7.277 10.190 1.00 93.88 205 LEU A O 1
ATOM 1619 N N . PRO A 1 206 ? -7.199 -5.941 11.489 1.00 93.62 206 PRO A N 1
ATOM 1620 C CA . PRO A 1 206 ? -8.013 -7.033 12.016 1.00 93.62 206 PRO A CA 1
ATOM 1621 C C . PRO A 1 206 ? -8.884 -7.704 10.943 1.00 93.62 206 PRO A C 1
ATOM 1623 O O . PRO A 1 206 ? -9.191 -8.893 11.053 1.00 93.62 206 PRO A O 1
ATOM 1626 N N . ALA A 1 207 ? -9.272 -6.983 9.887 1.00 95.44 207 ALA A N 1
ATOM 1627 C CA . ALA A 1 207 ? -10.125 -7.512 8.826 1.00 95.44 207 ALA A CA 1
ATOM 1628 C C . ALA A 1 207 ? -9.357 -8.410 7.844 1.00 95.44 207 ALA A C 1
ATOM 1630 O O . ALA A 1 207 ? -9.012 -8.015 6.731 1.00 95.44 207 ALA A O 1
ATOM 1631 N N . ARG A 1 208 ? -9.113 -9.663 8.236 1.00 95.06 208 ARG A N 1
ATOM 1632 C CA . ARG A 1 208 ? -8.364 -10.619 7.401 1.00 95.06 208 ARG A CA 1
ATOM 1633 C C . ARG A 1 208 ? -9.021 -10.917 6.057 1.00 95.06 208 ARG A C 1
ATOM 1635 O O . ARG A 1 208 ? -8.307 -11.127 5.081 1.00 95.06 208 ARG A O 1
ATOM 1642 N N . ASP A 1 209 ? -10.349 -10.889 5.982 1.00 97.88 209 ASP A N 1
ATOM 1643 C CA . ASP A 1 209 ? -11.076 -11.101 4.724 1.00 97.88 209 ASP A CA 1
ATOM 1644 C C . ASP A 1 209 ? -10.763 -10.006 3.697 1.00 97.88 209 ASP A C 1
ATOM 1646 O O . ASP A 1 209 ? -10.528 -10.315 2.530 1.00 97.88 209 ASP A O 1
ATOM 1650 N N . PHE A 1 210 ? -10.651 -8.747 4.134 1.00 98.00 210 PHE A N 1
ATOM 1651 C CA . PHE A 1 210 ? -10.227 -7.638 3.278 1.00 98.00 210 PHE A CA 1
ATOM 1652 C C . PHE A 1 210 ? -8.820 -7.876 2.713 1.00 98.00 210 PHE A C 1
ATOM 1654 O O . PHE A 1 210 ? -8.601 -7.758 1.506 1.00 98.00 210 PHE A O 1
ATOM 1661 N N . ILE A 1 211 ? -7.879 -8.297 3.565 1.00 97.25 211 ILE A N 1
ATOM 1662 C CA . ILE A 1 211 ? -6.500 -8.582 3.145 1.00 97.25 211 ILE A CA 1
ATOM 1663 C C . ILE A 1 211 ? -6.438 -9.767 2.174 1.00 97.25 211 ILE A C 1
ATOM 1665 O O . ILE A 1 211 ? -5.745 -9.699 1.159 1.00 97.25 211 ILE A O 1
ATOM 1669 N N . ASN A 1 212 ? -7.198 -10.833 2.429 1.00 98.12 212 ASN A N 1
ATOM 1670 C CA . ASN A 1 212 ? -7.266 -12.006 1.553 1.00 98.12 212 ASN A CA 1
ATOM 1671 C C . ASN A 1 212 ? -7.881 -11.677 0.182 1.00 98.12 212 ASN A C 1
ATOM 1673 O O . ASN A 1 212 ? -7.449 -12.205 -0.850 1.00 98.12 212 ASN A O 1
ATOM 1677 N N . GLU A 1 213 ? -8.880 -10.796 0.149 1.00 98.56 213 GLU A N 1
ATOM 1678 C CA . GLU A 1 213 ? -9.484 -10.308 -1.091 1.00 98.56 213 GLU A CA 1
ATOM 1679 C C . GLU A 1 213 ? -8.512 -9.443 -1.891 1.00 98.56 213 GLU A C 1
ATOM 1681 O O . GLU A 1 213 ? -8.394 -9.631 -3.103 1.00 98.56 213 GLU A O 1
ATOM 1686 N N . LEU A 1 214 ? -7.750 -8.569 -1.226 1.00 98.31 214 LEU A N 1
ATOM 1687 C CA . LEU A 1 214 ? -6.675 -7.816 -1.869 1.00 98.31 214 LEU A CA 1
ATOM 1688 C C . LEU A 1 214 ? -5.574 -8.736 -2.404 1.00 98.31 214 LEU A C 1
ATOM 1690 O O . LEU A 1 214 ? -5.191 -8.602 -3.564 1.00 98.31 214 LEU A O 1
ATOM 1694 N N . ALA A 1 215 ? -5.116 -9.716 -1.623 1.00 98.00 215 ALA A N 1
ATOM 1695 C CA . ALA A 1 215 ? -4.144 -10.714 -2.076 1.00 98.00 215 ALA A CA 1
ATOM 1696 C C . ALA A 1 215 ? -4.640 -11.458 -3.329 1.00 98.00 215 ALA A C 1
ATOM 1698 O O . ALA A 1 215 ? -3.905 -11.633 -4.306 1.00 98.00 215 ALA A O 1
ATOM 1699 N N . SER A 1 216 ? -5.926 -11.817 -3.356 1.00 98.31 216 SER A N 1
ATOM 1700 C CA . SER A 1 216 ? -6.575 -12.434 -4.519 1.00 98.31 216 SER A CA 1
ATOM 1701 C C . SER A 1 216 ? -6.652 -11.482 -5.720 1.00 98.31 216 SER A C 1
ATOM 1703 O O . SER A 1 216 ? -6.398 -11.895 -6.855 1.00 98.31 216 SER A O 1
ATOM 1705 N N . ALA A 1 217 ? -6.953 -10.199 -5.493 1.00 97.69 217 ALA A N 1
ATOM 1706 C CA . ALA A 1 217 ? -6.996 -9.170 -6.530 1.00 97.69 217 ALA A CA 1
ATOM 1707 C C . ALA A 1 217 ? -5.610 -8.896 -7.135 1.00 97.69 217 ALA A C 1
ATOM 1709 O O . ALA A 1 217 ? -5.484 -8.773 -8.359 1.00 97.69 217 ALA A O 1
ATOM 1710 N N . PHE A 1 218 ? -4.560 -8.880 -6.316 1.00 96.94 218 PHE A N 1
ATOM 1711 C CA . PHE A 1 218 ? -3.179 -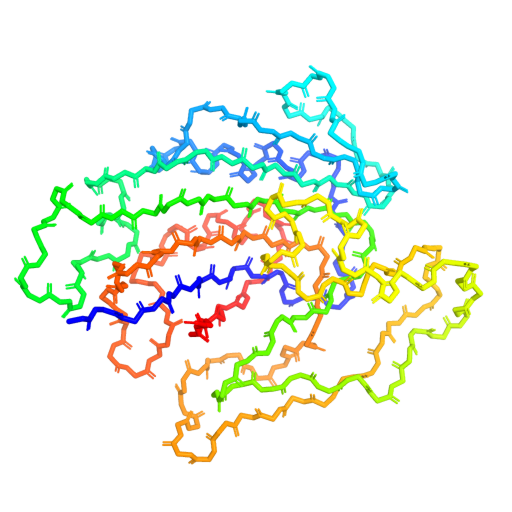8.800 -6.784 1.00 96.94 218 PHE A CA 1
ATOM 1712 C C . PHE A 1 218 ? -2.681 -10.112 -7.397 1.00 96.94 218 PHE A C 1
ATOM 1714 O O . PHE A 1 218 ? -1.807 -10.071 -8.259 1.00 96.94 218 PHE A O 1
ATOM 1721 N N . ARG A 1 219 ? -3.263 -11.261 -7.029 1.00 96.69 219 ARG A N 1
ATOM 1722 C CA . ARG A 1 219 ? -2.738 -12.608 -7.322 1.00 96.69 219 ARG A CA 1
ATOM 1723 C C . ARG A 1 219 ? -1.334 -12.806 -6.745 1.00 96.69 219 ARG A C 1
ATOM 1725 O O . ARG A 1 219 ? -0.448 -13.325 -7.416 1.00 96.69 219 ARG A O 1
ATOM 1732 N N . GLY A 1 220 ? -1.139 -12.354 -5.515 1.00 94.88 220 GLY A N 1
ATOM 1733 C CA . GLY A 1 220 ? 0.133 -12.440 -4.811 1.00 94.88 220 GLY A CA 1
ATOM 1734 C C . GLY A 1 220 ? -0.080 -12.373 -3.307 1.00 94.88 220 GLY A C 1
ATOM 1735 O O . GLY A 1 220 ? -1.097 -11.857 -2.843 1.00 94.88 220 GLY A O 1
ATOM 1736 N N . ALA A 1 221 ? 0.871 -12.915 -2.549 1.00 94.69 221 ALA A N 1
ATOM 1737 C CA . ALA A 1 221 ? 0.882 -12.754 -1.100 1.00 94.69 221 ALA A CA 1
ATOM 1738 C C . ALA A 1 221 ? 1.050 -11.270 -0.741 1.00 94.69 221 ALA A C 1
ATOM 1740 O O . ALA A 1 221 ? 1.715 -10.534 -1.469 1.00 94.69 221 ALA A O 1
ATOM 1741 N N . ILE A 1 222 ? 0.458 -10.840 0.371 1.00 96.06 222 ILE A N 1
ATOM 1742 C CA . ILE A 1 222 ? 0.557 -9.463 0.861 1.00 96.06 222 ILE A CA 1
ATOM 1743 C C . ILE A 1 222 ? 1.396 -9.446 2.134 1.00 96.06 222 ILE A C 1
ATOM 1745 O O . ILE A 1 222 ? 1.153 -10.241 3.037 1.00 96.06 222 ILE A O 1
ATOM 1749 N N . ALA A 1 223 ? 2.364 -8.535 2.196 1.00 94.62 223 ALA A N 1
ATOM 1750 C CA . ALA A 1 223 ? 3.003 -8.127 3.438 1.00 94.62 223 ALA A CA 1
ATOM 1751 C C . ALA A 1 223 ? 2.339 -6.843 3.951 1.00 94.62 223 ALA A C 1
ATOM 1753 O O . ALA A 1 223 ? 2.076 -5.911 3.187 1.00 94.62 223 ALA A O 1
ATOM 1754 N N . GLU A 1 224 ? 2.076 -6.807 5.254 1.00 94.25 224 GLU A N 1
ATOM 1755 C CA . GLU A 1 224 ? 1.545 -5.644 5.963 1.00 94.25 224 GLU A CA 1
ATOM 1756 C C . GLU A 1 224 ? 2.687 -4.884 6.638 1.00 94.25 224 GLU A C 1
ATOM 1758 O O . GLU A 1 224 ? 3.505 -5.462 7.360 1.00 94.25 224 GLU A O 1
ATOM 1763 N N . ILE A 1 225 ? 2.772 -3.580 6.374 1.00 91.62 225 ILE A N 1
ATOM 1764 C CA . ILE A 1 225 ? 3.836 -2.718 6.893 1.00 91.62 225 ILE A CA 1
ATOM 1765 C C . ILE A 1 225 ? 3.207 -1.425 7.400 1.00 91.62 225 ILE A C 1
ATOM 1767 O O . ILE A 1 225 ? 2.681 -0.627 6.630 1.00 91.62 225 ILE A O 1
ATOM 1771 N N . GLY A 1 226 ? 3.261 -1.212 8.711 1.00 90.38 226 GLY A N 1
ATOM 1772 C CA . GLY A 1 226 ? 2.837 0.039 9.329 1.00 90.38 226 GLY A CA 1
ATOM 1773 C C . GLY A 1 226 ? 3.993 1.013 9.495 1.00 90.38 226 GLY A C 1
ATOM 1774 O O . GLY A 1 226 ? 5.021 0.609 10.028 1.00 90.38 226 GLY A O 1
ATOM 1775 N N . VAL A 1 227 ? 3.791 2.274 9.121 1.00 88.44 227 VAL A N 1
ATOM 1776 C CA . VAL A 1 227 ? 4.796 3.347 9.158 1.00 88.44 227 VAL A CA 1
ATOM 1777 C C . VAL A 1 227 ? 4.269 4.506 9.999 1.00 88.44 227 VAL A C 1
ATOM 1779 O O . VAL A 1 227 ? 3.184 5.025 9.731 1.00 88.44 227 VAL A O 1
ATOM 1782 N N . VAL A 1 228 ? 5.047 4.915 11.000 1.00 87.12 228 VAL A N 1
ATOM 1783 C CA . VAL A 1 228 ? 4.816 6.141 11.785 1.00 87.12 228 VAL A CA 1
ATOM 1784 C C . VAL A 1 228 ? 5.627 7.294 11.183 1.00 87.12 228 VAL A C 1
ATOM 1786 O O . VAL A 1 228 ? 6.809 7.097 10.903 1.00 87.12 228 VAL A O 1
ATOM 1789 N N . TYR A 1 229 ? 5.021 8.473 10.988 1.00 82.94 229 TYR A N 1
ATOM 1790 C CA . TYR A 1 229 ? 5.683 9.638 10.372 1.00 82.94 229 TYR A CA 1
ATOM 1791 C C . TYR A 1 229 ? 5.305 10.990 10.998 1.00 82.94 229 TYR A C 1
ATOM 1793 O O . TYR A 1 229 ? 4.446 11.019 11.911 1.00 82.94 229 TYR A O 1
#

pLDDT: mean 83.95, std 14.43, range [40.88, 98.56]

Sequence (229 aa):
MGVEYRHFLVVNDKSWLPAADTLARVDAVLHKWSLIDKPATVFDLSTMKESSEKTIPGAMPGAGKALVYDETSGKPVVDIAGRCYYDTVGDEDHYISQIIVVAGNDIRIQQSDEYCYFEQISPAPDQACPGFVYDLDAIPWPVSKAFDAYLVHGEYAGVPEMNIHVSKNFPELYDWTDYAGYWRGAVMLDFGKSLPGFCEKLRQLPARDFINELASAFRGAIAEIGVVY